Protein AF-A0A377LQJ1-F1 (afdb_monomer)

Structure (mmCIF, N/CA/C/O backbone):
data_AF-A0A377LQJ1-F1
#
_entry.id   AF-A0A377LQJ1-F1
#
loop_
_atom_site.group_PDB
_atom_site.id
_atom_site.type_symbol
_atom_site.label_atom_id
_atom_site.label_alt_id
_atom_site.label_comp_id
_atom_site.label_asym_id
_atom_site.label_entity_id
_atom_site.label_seq_id
_atom_site.pdbx_PDB_ins_code
_atom_site.Cartn_x
_atom_site.Cartn_y
_atom_site.Cartn_z
_atom_site.occupancy
_atom_site.B_iso_or_equiv
_atom_site.auth_seq_id
_atom_site.auth_comp_id
_atom_site.auth_asym_id
_atom_site.auth_atom_id
_atom_site.pdbx_PDB_model_num
ATOM 1 N N . MET A 1 1 ? 20.619 26.574 59.330 1.00 45.06 1 MET A N 1
ATOM 2 C CA . MET A 1 1 ? 19.524 25.663 59.730 1.00 45.06 1 MET A CA 1
ATOM 3 C C . MET A 1 1 ? 18.575 26.420 60.646 1.00 45.06 1 MET A C 1
ATOM 5 O O . MET A 1 1 ? 19.093 27.222 61.421 1.00 45.06 1 MET A O 1
ATOM 9 N N . PRO A 1 2 ? 17.250 26.153 60.600 1.00 50.59 2 PRO A N 1
ATOM 10 C CA . PRO A 1 2 ? 16.505 25.476 59.511 1.00 50.59 2 PRO A CA 1
ATOM 11 C C . PRO A 1 2 ? 16.494 26.409 58.266 1.00 50.59 2 PRO A C 1
ATOM 13 O O . PRO A 1 2 ? 17.478 27.136 58.116 1.00 50.59 2 PRO A O 1
ATOM 16 N N . ALA A 1 3 ? 15.559 26.467 57.310 1.00 36.66 3 ALA A N 1
ATOM 17 C CA . ALA A 1 3 ? 14.558 25.540 56.726 1.00 36.66 3 ALA A CA 1
ATOM 18 C C . ALA A 1 3 ? 14.720 25.677 55.170 1.00 36.66 3 ALA A C 1
ATOM 20 O O . ALA A 1 3 ? 15.564 26.473 54.757 1.00 36.66 3 ALA A O 1
ATOM 21 N N . LYS A 1 4 ? 14.108 24.995 54.188 1.00 45.97 4 LYS A N 1
ATOM 22 C CA . LYS A 1 4 ? 12.949 24.098 53.956 1.00 45.97 4 LYS A CA 1
ATOM 23 C C . LYS A 1 4 ? 11.522 24.643 54.149 1.00 45.97 4 LYS A C 1
ATOM 25 O O . LYS A 1 4 ? 11.087 24.800 55.276 1.00 45.97 4 LYS A O 1
ATOM 30 N N . ASP A 1 5 ? 10.790 24.795 53.040 1.00 37.09 5 ASP A N 1
ATOM 31 C CA . ASP A 1 5 ? 9.526 24.082 52.761 1.00 37.09 5 ASP A CA 1
ATOM 32 C C . ASP A 1 5 ? 9.181 24.153 51.253 1.00 37.09 5 ASP A C 1
ATOM 34 O O . ASP A 1 5 ? 9.982 24.664 50.469 1.00 37.09 5 ASP A O 1
ATOM 38 N N . ASP A 1 6 ? 8.093 23.500 50.833 1.00 37.59 6 ASP A N 1
ATOM 39 C CA . ASP A 1 6 ? 7.883 22.997 49.464 1.00 37.59 6 ASP A CA 1
ATOM 40 C C . ASP A 1 6 ? 7.407 24.032 48.427 1.00 37.59 6 ASP A C 1
ATOM 42 O O . ASP A 1 6 ? 6.673 24.965 48.745 1.00 37.59 6 ASP A O 1
ATOM 46 N N . CYS A 1 7 ? 7.690 23.754 47.147 1.00 33.31 7 CYS A N 1
ATOM 47 C CA . CYS A 1 7 ? 6.668 23.795 46.090 1.00 33.31 7 CYS A CA 1
ATOM 48 C C . CYS A 1 7 ? 7.077 22.957 44.869 1.00 33.31 7 CYS A C 1
ATOM 50 O O . CYS A 1 7 ? 8.254 22.878 44.515 1.00 33.31 7 CYS A O 1
ATOM 52 N N . CYS A 1 8 ? 6.095 22.328 44.223 1.00 37.28 8 CYS A N 1
ATOM 53 C CA . CYS A 1 8 ? 6.283 21.593 42.974 1.00 37.28 8 CYS A CA 1
ATOM 54 C C . CYS A 1 8 ? 6.329 22.550 41.773 1.00 37.28 8 CYS A C 1
ATOM 56 O O . CYS A 1 8 ? 5.734 23.623 41.801 1.00 37.28 8 CYS A O 1
ATOM 58 N N . CYS A 1 9 ? 6.987 22.139 40.687 1.00 39.84 9 CYS A N 1
ATOM 59 C CA . CYS A 1 9 ? 6.836 22.819 39.403 1.00 39.84 9 CYS A CA 1
ATOM 60 C C . CYS A 1 9 ? 5.532 22.367 38.734 1.00 39.84 9 CYS A C 1
ATOM 62 O O . CYS A 1 9 ? 5.429 21.203 38.342 1.00 39.84 9 CYS A O 1
ATOM 64 N N . ASP A 1 10 ? 4.584 23.288 38.542 1.00 42.34 10 ASP A N 1
ATOM 65 C CA . ASP A 1 10 ? 3.368 23.081 3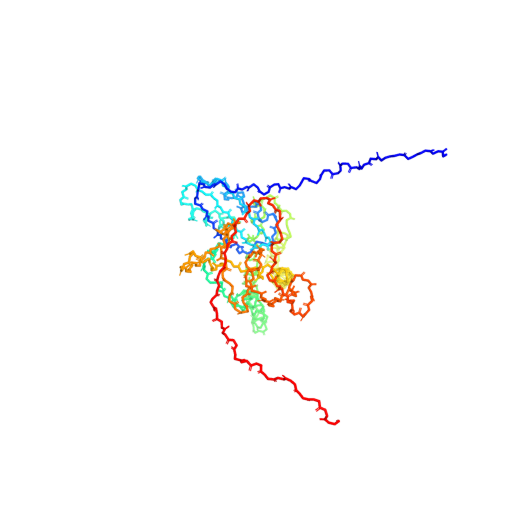7.742 1.00 42.34 10 ASP A CA 1
ATOM 66 C C . ASP A 1 10 ? 3.691 22.969 36.238 1.00 42.34 10 ASP A C 1
ATOM 68 O O . ASP A 1 10 ? 3.418 23.852 35.423 1.00 42.34 10 ASP A O 1
ATOM 72 N N . GLY A 1 11 ? 4.297 21.845 35.854 1.00 37.75 11 GLY A N 1
ATOM 73 C CA . GLY A 1 11 ? 4.425 21.413 34.465 1.00 37.75 11 GLY A CA 1
ATOM 74 C C . GLY A 1 11 ? 3.106 20.815 33.985 1.00 37.75 11 GLY A C 1
ATOM 75 O O . GLY A 1 11 ? 2.944 19.595 34.007 1.00 37.75 11 GLY A O 1
ATOM 76 N N . ALA A 1 12 ? 2.157 21.672 33.598 1.00 34.12 12 ALA A N 1
ATOM 77 C CA . ALA A 1 12 ? 0.801 21.272 33.232 1.00 34.12 12 ALA A CA 1
ATOM 78 C C . ALA A 1 12 ? 0.783 20.192 32.133 1.00 34.12 12 ALA A C 1
ATOM 80 O O . ALA A 1 12 ? 1.024 20.457 30.955 1.00 34.12 12 ALA A O 1
ATOM 81 N N . CYS A 1 13 ? 0.447 18.960 32.522 1.00 31.47 13 CYS A N 1
ATOM 82 C CA . CYS A 1 13 ? 0.126 17.899 31.579 1.00 31.47 13 CYS A CA 1
ATOM 83 C C . CYS A 1 13 ? -1.256 18.173 30.980 1.00 31.47 13 CYS A C 1
ATOM 85 O O . CYS A 1 13 ? -2.267 17.719 31.516 1.00 31.47 13 CYS A O 1
ATOM 87 N N . GLU A 1 14 ? -1.301 18.888 29.854 1.00 31.84 14 GLU A N 1
ATOM 88 C CA . GLU A 1 14 ? -2.485 18.939 28.993 1.00 31.84 14 GLU A CA 1
ATOM 89 C C . GLU A 1 14 ? -2.750 17.549 28.393 1.00 31.84 14 GLU A C 1
ATOM 91 O O . GLU A 1 14 ? -2.414 17.249 27.244 1.00 31.84 14 GLU A O 1
ATOM 96 N N . THR A 1 15 ? -3.374 16.670 29.179 1.00 31.94 15 THR A N 1
ATOM 97 C CA . THR A 1 15 ? -4.014 15.465 28.657 1.00 31.94 15 THR A CA 1
ATOM 98 C C . THR A 1 15 ? -5.093 15.908 27.683 1.00 31.94 15 THR A C 1
ATOM 100 O O . THR A 1 15 ? -6.151 16.383 28.101 1.00 31.94 15 THR A O 1
ATOM 103 N N . GLN A 1 16 ? -4.806 15.782 26.386 1.00 38.78 16 GLN A N 1
ATOM 104 C CA . GLN A 1 16 ? -5.732 16.126 25.313 1.00 38.78 16 GLN A CA 1
ATOM 105 C C . GLN A 1 16 ? -7.046 15.378 25.534 1.00 38.78 16 GLN A C 1
ATOM 107 O O . GLN A 1 16 ? -7.113 14.159 25.371 1.00 38.78 16 GLN A O 1
ATOM 112 N N . ASN A 1 17 ? -8.073 16.120 25.953 1.00 33.03 17 ASN A N 1
ATOM 113 C CA . ASN A 1 17 ? -9.373 15.557 26.279 1.00 33.03 17 ASN A CA 1
ATOM 114 C C . ASN A 1 17 ? -9.908 14.808 25.059 1.00 33.03 17 ASN A C 1
ATOM 116 O O . ASN A 1 17 ? -10.179 15.412 24.019 1.00 33.03 17 ASN A O 1
ATOM 120 N N . ALA A 1 18 ? -10.092 13.496 25.201 1.00 39.56 18 ALA A N 1
ATOM 121 C CA . ALA A 1 18 ? -10.844 12.703 24.245 1.00 39.56 18 ALA A CA 1
ATOM 122 C C . ALA A 1 18 ? -12.316 13.123 24.353 1.00 39.56 18 ALA A C 1
ATOM 124 O O . ALA A 1 18 ? -13.081 12.544 25.123 1.00 39.56 18 ALA A O 1
ATOM 125 N N . GLN A 1 19 ? -12.682 14.189 23.634 1.00 41.41 19 GLN A N 1
ATOM 126 C CA . GLN A 1 19 ? -14.047 14.702 23.608 1.00 41.41 19 GLN A CA 1
ATOM 127 C C . GLN A 1 19 ? -14.997 13.559 23.215 1.00 41.41 19 GLN A C 1
ATOM 129 O O . GLN A 1 19 ? -14.758 12.916 22.187 1.00 41.41 19 GLN A O 1
ATOM 134 N N . PRO A 1 20 ? -16.051 13.283 24.005 1.00 43.72 20 PRO A N 1
ATOM 135 C CA . PRO A 1 20 ? -17.072 12.325 23.610 1.00 43.72 20 PRO A CA 1
ATOM 136 C C . PRO A 1 20 ? -17.660 12.712 22.253 1.00 43.72 20 PRO A C 1
ATOM 138 O O . PRO A 1 20 ? -17.936 13.887 22.001 1.00 43.72 20 PRO A O 1
ATOM 141 N N . LEU A 1 21 ? -17.850 11.722 21.380 1.00 48.47 21 LEU A N 1
ATOM 142 C CA . LEU A 1 21 ? -18.572 11.926 20.127 1.00 48.47 21 LEU A CA 1
ATOM 143 C C . LEU A 1 21 ? -20.017 12.353 20.458 1.00 48.47 21 LEU A C 1
ATOM 145 O O . LEU A 1 21 ? -20.617 11.754 21.353 1.00 48.47 21 LEU A O 1
ATOM 149 N N . PRO A 1 22 ? -20.586 13.366 19.780 1.00 45.12 22 PRO A N 1
ATOM 150 C CA . PRO A 1 22 ? -21.968 13.772 20.020 1.00 45.12 22 PRO A CA 1
ATOM 151 C C . PRO A 1 22 ? -22.928 12.641 19.619 1.00 45.12 22 PRO A C 1
ATOM 153 O O . PRO A 1 22 ? -22.835 12.126 18.508 1.00 45.12 22 PRO A O 1
ATOM 156 N N . GLU A 1 23 ? -23.864 12.276 20.505 1.00 48.41 23 GLU A N 1
ATOM 157 C CA . GLU A 1 23 ? -24.754 11.098 20.380 1.00 48.41 23 GLU A CA 1
ATOM 158 C C . GLU A 1 23 ? -25.838 11.204 19.273 1.00 48.41 23 GLU A C 1
ATOM 160 O O . GLU A 1 23 ? -26.847 10.501 19.312 1.00 48.41 23 GLU A O 1
ATOM 165 N N . SER A 1 24 ? -25.667 12.081 18.279 1.00 49.38 24 SER A N 1
ATOM 166 C CA . SER A 1 24 ? -26.638 12.322 17.205 1.00 49.38 24 SER A CA 1
ATOM 167 C C . SER A 1 24 ? -25.951 12.495 15.845 1.00 49.38 24 SER A C 1
ATOM 169 O O . SER A 1 24 ? -25.693 13.611 15.394 1.00 49.38 24 SER A O 1
ATOM 171 N N . GLY A 1 25 ? -25.662 11.373 15.187 1.00 58.75 25 GLY A N 1
ATOM 172 C CA . GLY A 1 25 ? -25.140 11.310 13.823 1.00 58.75 25 GLY A CA 1
ATOM 173 C C . GLY A 1 25 ? -24.836 9.868 13.417 1.00 58.75 25 GLY A C 1
ATOM 174 O O . GLY A 1 25 ? -24.688 8.993 14.271 1.00 58.75 25 GLY A O 1
ATOM 175 N N . ASN A 1 26 ? -24.718 9.611 12.117 1.00 75.50 26 ASN A N 1
ATOM 176 C CA . ASN A 1 26 ? -24.215 8.331 11.632 1.00 75.50 26 ASN A CA 1
ATOM 177 C C . ASN A 1 26 ? -22.690 8.302 11.811 1.00 75.50 26 ASN A C 1
ATOM 179 O O . ASN A 1 26 ? -21.972 9.156 11.280 1.00 75.50 26 ASN A O 1
ATOM 183 N N . HIS A 1 27 ? -22.196 7.312 12.554 1.00 81.94 27 HIS A N 1
ATOM 184 C CA . HIS A 1 27 ? -20.766 7.052 12.700 1.00 81.94 27 HIS A CA 1
ATOM 185 C C . HIS A 1 27 ? -20.320 5.996 11.685 1.00 81.94 27 HIS A C 1
ATOM 187 O O . HIS A 1 27 ? -20.848 4.884 11.662 1.00 81.94 27 HIS A O 1
ATOM 193 N N . TYR A 1 28 ? -19.315 6.335 10.883 1.00 84.19 28 TYR A N 1
ATOM 194 C CA . TYR A 1 28 ? -18.712 5.460 9.886 1.00 84.19 28 TYR A CA 1
ATOM 195 C C . TYR A 1 28 ? -17.249 5.179 10.241 1.00 84.19 28 TYR A C 1
ATOM 197 O O . TYR A 1 28 ? -16.528 6.052 10.736 1.00 84.19 28 TYR A O 1
ATOM 205 N N . SER A 1 29 ? -16.815 3.948 9.977 1.00 83.75 29 SER A N 1
ATOM 206 C CA . SER A 1 29 ? -15.484 3.440 10.308 1.00 83.75 29 SER A CA 1
ATOM 207 C C . SER A 1 29 ? -14.909 2.679 9.116 1.00 83.75 29 SER A C 1
ATOM 209 O O . SER A 1 29 ? -15.535 1.756 8.584 1.00 83.75 29 SER A O 1
ATOM 211 N N . TRP A 1 30 ? -13.714 3.081 8.686 1.00 88.00 30 TRP A N 1
ATOM 212 C CA . TRP A 1 30 ? -12.990 2.474 7.571 1.00 88.00 30 TRP A CA 1
ATOM 213 C C . TRP A 1 30 ? -11.526 2.232 7.935 1.00 88.00 30 TRP A C 1
ATOM 215 O O . TRP A 1 30 ? -10.922 3.005 8.677 1.00 88.00 30 TRP A O 1
ATOM 225 N N . VAL A 1 31 ? -10.929 1.198 7.349 1.00 84.62 31 VAL A N 1
ATOM 226 C CA . VAL A 1 31 ? -9.473 1.007 7.320 1.00 84.62 31 VAL A CA 1
ATOM 227 C C . VAL A 1 31 ? -8.913 1.726 6.090 1.00 84.62 31 VAL A C 1
ATOM 229 O O . VAL A 1 31 ? -9.491 1.615 5.007 1.00 84.62 31 VAL A O 1
ATOM 232 N N . VAL A 1 32 ? -7.815 2.466 6.250 1.00 85.19 32 VAL A N 1
ATOM 233 C CA . VAL A 1 32 ? -7.148 3.241 5.192 1.00 85.19 32 VAL A CA 1
ATOM 234 C C . VAL A 1 32 ? -5.827 2.577 4.813 1.00 85.19 32 VAL A C 1
ATOM 236 O O . VAL A 1 32 ? -4.854 2.641 5.564 1.00 85.19 32 VAL A O 1
ATOM 239 N N . ASP A 1 33 ? -5.771 1.959 3.637 1.00 78.06 33 ASP A N 1
ATOM 240 C CA . ASP A 1 33 ? -4.568 1.244 3.205 1.00 78.06 33 ASP A CA 1
ATOM 241 C C . ASP A 1 33 ? -3.443 2.216 2.809 1.00 78.06 33 ASP A C 1
ATOM 243 O O . ASP A 1 33 ? -3.681 3.250 2.178 1.00 78.06 33 ASP A O 1
ATOM 247 N N . GLY A 1 34 ? -2.196 1.866 3.145 1.00 71.25 34 GLY A N 1
ATOM 248 C CA . GLY A 1 34 ? -1.008 2.658 2.792 1.00 71.25 34 GLY A CA 1
ATOM 249 C C . GLY A 1 34 ? -0.812 3.931 3.627 1.00 71.25 34 GLY A C 1
ATOM 250 O O . GLY A 1 34 ? -0.133 4.863 3.193 1.00 71.25 34 GLY A O 1
ATOM 251 N N . MET A 1 35 ? -1.418 4.019 4.816 1.00 74.81 35 MET A N 1
ATOM 252 C CA . MET A 1 35 ? -1.259 5.173 5.706 1.00 74.81 35 MET A CA 1
ATOM 253 C C . MET A 1 35 ? 0.009 5.077 6.568 1.00 74.81 35 MET A C 1
ATOM 255 O O . MET A 1 35 ? -0.036 4.889 7.781 1.00 74.81 35 MET A O 1
ATOM 259 N N . ASP A 1 36 ? 1.168 5.261 5.943 1.00 67.12 36 ASP A N 1
ATOM 260 C CA . ASP A 1 36 ? 2.457 5.033 6.606 1.00 67.12 36 ASP A CA 1
ATOM 261 C C . ASP A 1 36 ? 2.958 6.187 7.502 1.00 67.12 36 ASP A C 1
ATOM 263 O O . ASP A 1 36 ? 3.963 6.022 8.194 1.00 67.12 36 ASP A O 1
ATOM 267 N N . CYS A 1 37 ? 2.300 7.359 7.515 1.00 72.81 37 CYS A N 1
ATOM 268 C CA . CYS A 1 37 ? 2.845 8.556 8.172 1.00 72.81 37 CYS A CA 1
ATOM 269 C C . CYS A 1 37 ? 1.816 9.512 8.817 1.00 72.81 37 CYS A C 1
ATOM 271 O O . CYS A 1 37 ? 0.682 9.658 8.363 1.00 72.81 37 CYS A O 1
ATOM 273 N N . ALA A 1 38 ? 2.224 10.264 9.848 1.00 68.38 38 ALA A N 1
ATOM 274 C CA . ALA A 1 38 ? 1.347 11.233 10.526 1.00 68.38 38 ALA A CA 1
ATOM 275 C C . ALA A 1 38 ? 0.930 12.424 9.630 1.00 68.38 38 ALA A C 1
ATOM 277 O O . ALA A 1 38 ? -0.166 12.968 9.776 1.00 68.38 38 ALA A O 1
ATOM 278 N N . ALA A 1 39 ? 1.764 12.811 8.657 1.00 71.56 39 ALA A N 1
ATOM 279 C CA . ALA A 1 39 ? 1.389 13.791 7.632 1.00 71.56 39 ALA A CA 1
ATOM 280 C C . ALA A 1 39 ? 0.353 13.223 6.637 1.00 71.56 39 ALA A C 1
ATOM 282 O O . ALA A 1 39 ? -0.536 13.945 6.189 1.00 71.56 39 ALA A O 1
ATOM 283 N N . CYS A 1 40 ? 0.424 11.918 6.357 1.00 78.12 40 CYS A N 1
ATOM 284 C CA . CYS A 1 40 ? -0.504 11.164 5.520 1.00 78.12 40 CYS A CA 1
ATOM 285 C C . CYS A 1 40 ? -1.898 11.164 6.168 1.00 78.12 40 CYS A C 1
ATOM 287 O O . CYS A 1 40 ? -2.886 11.518 5.526 1.00 78.12 40 CYS A O 1
ATOM 289 N N . ALA A 1 41 ? -1.953 10.889 7.477 1.00 81.12 41 ALA A N 1
ATOM 290 C CA . ALA A 1 41 ? -3.168 10.992 8.280 1.00 81.12 41 ALA A CA 1
ATOM 291 C C . ALA A 1 41 ? -3.789 12.398 8.232 1.00 81.12 41 ALA A C 1
ATOM 293 O O . ALA A 1 41 ? -4.960 12.533 7.886 1.00 81.12 41 ALA A O 1
ATOM 294 N N . ARG A 1 42 ? -3.000 13.459 8.472 1.00 83.75 42 ARG A N 1
ATOM 295 C CA . ARG A 1 42 ? -3.477 14.855 8.369 1.00 83.75 42 ARG A CA 1
ATOM 296 C C . ARG A 1 42 ? -3.998 15.212 6.973 1.00 83.75 42 ARG A C 1
ATOM 298 O O . ARG A 1 42 ? -4.976 15.945 6.864 1.00 83.75 42 ARG A O 1
ATOM 305 N N . LYS A 1 43 ? -3.383 14.689 5.905 1.00 84.50 43 LYS A N 1
ATOM 306 C CA . LYS A 1 43 ? -3.859 14.880 4.525 1.00 84.50 43 LYS A CA 1
ATOM 307 C C . LYS A 1 43 ? -5.235 14.238 4.308 1.00 84.50 43 LYS A C 1
ATOM 309 O O . LYS A 1 43 ? -6.099 14.866 3.702 1.00 84.50 43 LYS A O 1
ATOM 314 N N . VAL A 1 44 ? -5.443 13.025 4.828 1.00 87.56 44 VAL A N 1
ATOM 315 C CA . VAL A 1 44 ? -6.736 12.320 4.780 1.00 87.56 44 VAL A CA 1
ATOM 316 C C . VAL A 1 44 ? -7.789 13.036 5.628 1.00 87.56 44 VAL A C 1
ATOM 318 O O . VAL A 1 44 ? -8.873 13.311 5.120 1.00 87.56 44 VAL A O 1
ATOM 321 N N . GLU A 1 45 ? -7.467 13.432 6.864 1.00 88.62 45 GLU A N 1
ATOM 322 C CA . GLU A 1 45 ? -8.381 14.226 7.698 1.00 88.62 45 GLU A CA 1
ATOM 323 C C . GLU A 1 45 ? -8.821 15.512 7.002 1.00 88.62 45 GLU A C 1
ATOM 325 O O . GLU A 1 45 ? -10.010 15.814 6.967 1.00 88.62 45 GLU A O 1
ATOM 330 N N . ASN A 1 46 ? -7.876 16.266 6.436 1.00 87.38 46 ASN A N 1
ATOM 331 C CA . ASN A 1 46 ? -8.180 17.530 5.778 1.00 87.38 46 ASN A CA 1
ATOM 332 C C . ASN A 1 46 ? -9.030 17.334 4.518 1.00 87.38 46 ASN A C 1
ATOM 334 O O . ASN A 1 46 ? -9.896 18.163 4.270 1.00 87.38 46 ASN A O 1
ATOM 338 N N . ALA A 1 47 ? -8.836 16.250 3.756 1.00 87.31 47 ALA A N 1
ATOM 339 C CA . ALA A 1 47 ? -9.680 15.934 2.602 1.00 87.31 47 ALA A CA 1
ATOM 340 C C . ALA A 1 47 ? -11.125 15.602 3.020 1.00 87.31 47 ALA A C 1
ATOM 342 O O . ALA A 1 47 ? -12.071 16.123 2.435 1.00 87.31 47 ALA A O 1
ATOM 343 N N . VAL A 1 48 ? -11.302 14.785 4.064 1.00 89.25 48 VAL A N 1
ATOM 344 C CA . VAL A 1 48 ? -12.631 14.370 4.548 1.00 89.25 48 VAL A CA 1
ATOM 345 C C . VAL A 1 48 ? -13.364 15.514 5.269 1.00 89.25 48 VAL A C 1
ATOM 347 O O . VAL A 1 48 ? -14.576 15.645 5.124 1.00 89.25 48 VAL A O 1
ATOM 350 N N . LYS A 1 49 ? -12.648 16.411 5.964 1.00 90.00 49 LYS A N 1
ATOM 351 C CA . LYS A 1 49 ? -13.216 17.614 6.614 1.00 90.00 49 LYS A CA 1
ATOM 352 C C . LYS A 1 49 ? -13.783 18.661 5.635 1.00 90.00 49 LYS A C 1
ATOM 354 O O . LYS A 1 49 ? -14.422 19.599 6.093 1.00 90.00 49 LYS A O 1
ATOM 359 N N . GLN A 1 50 ? -13.553 18.540 4.322 1.00 86.62 50 GLN A N 1
ATOM 360 C CA . GLN A 1 50 ? -14.167 19.418 3.307 1.00 86.62 50 GLN A CA 1
ATOM 361 C C . GLN A 1 50 ? -15.516 18.892 2.775 1.00 86.62 50 GLN A C 1
ATOM 363 O O . GLN A 1 50 ? -16.139 19.551 1.945 1.00 86.62 50 GLN A O 1
ATOM 368 N N . ILE A 1 51 ? -15.967 17.711 3.209 1.00 88.81 51 ILE A N 1
ATOM 369 C CA . ILE A 1 51 ? -17.207 17.091 2.723 1.00 88.81 51 ILE A CA 1
ATOM 370 C C . ILE A 1 51 ? -18.417 17.691 3.466 1.00 88.81 51 ILE A C 1
ATOM 372 O O . ILE A 1 51 ? -18.450 17.643 4.699 1.00 88.81 51 ILE A O 1
ATOM 376 N N . PRO A 1 52 ? -19.435 18.229 2.763 1.00 84.62 52 PRO A N 1
ATOM 377 C CA . PRO A 1 52 ? -20.652 18.730 3.399 1.00 84.62 52 PRO A CA 1
ATOM 378 C C . PRO A 1 52 ? -21.371 17.648 4.221 1.00 84.62 52 PRO A C 1
ATOM 380 O O . PRO A 1 52 ? -21.527 16.517 3.770 1.00 84.62 52 PRO A O 1
ATOM 383 N N . GLY A 1 53 ? -21.837 18.003 5.421 1.00 83.00 53 GLY A N 1
ATOM 384 C CA . GLY A 1 53 ? -22.545 17.088 6.329 1.00 83.00 53 GLY A CA 1
ATOM 385 C C . GLY A 1 53 ? -21.648 16.255 7.255 1.00 83.00 53 GLY A C 1
ATOM 386 O O . GLY A 1 53 ? -22.171 15.573 8.136 1.00 83.00 53 GLY A O 1
ATOM 387 N N . VAL A 1 54 ? -20.319 16.327 7.115 1.00 87.44 54 VAL A N 1
ATOM 388 C CA . VAL A 1 54 ? -19.363 15.737 8.067 1.00 87.44 54 VAL A CA 1
ATOM 389 C C . VAL A 1 54 ? -19.186 16.656 9.281 1.00 87.44 54 VAL A C 1
ATOM 391 O O . VAL A 1 54 ? -18.747 17.796 9.143 1.00 87.44 54 VAL A O 1
ATOM 394 N N . SER A 1 55 ? -19.486 16.147 10.479 1.00 84.88 55 SER A N 1
ATOM 395 C CA . SER A 1 55 ? -19.394 16.887 11.747 1.00 84.88 55 SER A CA 1
ATOM 396 C C . SER A 1 55 ? -18.110 16.596 12.534 1.00 84.88 55 SER A C 1
ATOM 398 O O . SER A 1 55 ? -17.600 17.473 13.231 1.00 84.88 55 SER A O 1
ATOM 400 N N . HIS A 1 56 ? -17.543 15.390 12.409 1.00 84.06 56 HIS A N 1
ATOM 401 C CA . HIS A 1 56 ? -16.273 15.032 13.049 1.00 84.06 56 HIS A CA 1
ATOM 402 C C . HIS A 1 56 ? -15.450 14.061 12.196 1.00 84.06 56 HIS A C 1
ATOM 404 O O . HIS A 1 56 ? -15.997 13.145 11.583 1.00 84.06 56 HIS A O 1
ATOM 410 N N . VAL A 1 57 ? -14.124 14.228 12.203 1.00 89.06 57 VAL A N 1
ATOM 411 C CA . VAL A 1 57 ? -13.163 13.333 11.537 1.00 89.06 57 VAL A CA 1
ATOM 412 C C . VAL A 1 57 ? -11.950 13.135 12.436 1.00 89.06 57 VAL A C 1
ATOM 414 O O . VAL A 1 57 ? -11.307 14.116 12.816 1.00 89.06 57 VAL A O 1
ATOM 417 N N . GLN A 1 58 ? -11.603 11.877 12.699 1.00 86.56 58 GLN A N 1
ATOM 418 C CA . GLN A 1 58 ? -10.381 11.482 13.398 1.00 86.56 58 GLN A CA 1
ATOM 419 C C . GLN A 1 58 ? -9.701 10.334 12.646 1.00 86.56 58 GLN A C 1
ATOM 421 O O . GLN A 1 58 ? -10.322 9.302 12.384 1.00 86.56 58 GLN A O 1
ATOM 426 N N . VAL A 1 59 ? -8.409 10.477 12.350 1.00 84.88 59 VAL A N 1
ATOM 427 C CA . VAL A 1 59 ? -7.604 9.416 11.732 1.00 84.88 59 VAL A CA 1
ATOM 428 C C . VAL A 1 59 ? -6.589 8.857 12.725 1.00 84.88 59 VAL A C 1
ATOM 430 O O . VAL A 1 59 ? -5.641 9.522 13.146 1.00 84.88 59 VAL A O 1
ATOM 433 N N . ARG A 1 60 ? -6.753 7.580 13.069 1.00 81.69 60 ARG A N 1
ATOM 434 C CA . ARG A 1 60 ? -5.860 6.839 13.963 1.00 81.69 60 ARG A CA 1
ATOM 435 C C . ARG A 1 60 ? -4.786 6.129 13.148 1.00 81.69 60 ARG A C 1
ATOM 437 O O . ARG A 1 60 ? -4.886 4.933 12.892 1.00 81.69 60 ARG A O 1
ATOM 444 N N . PHE A 1 61 ? -3.741 6.870 12.773 1.00 73.69 61 PHE A N 1
ATOM 445 C CA . PHE A 1 61 ? -2.615 6.359 11.973 1.00 73.69 61 PHE A CA 1
ATOM 446 C C . PHE A 1 61 ? -2.007 5.060 12.540 1.00 73.69 61 PHE A C 1
ATOM 448 O O . PHE A 1 61 ? -1.663 4.161 11.786 1.00 73.69 61 PHE A O 1
ATOM 455 N N . ALA A 1 62 ? -1.933 4.924 13.870 1.00 70.56 62 ALA A N 1
ATOM 456 C CA . ALA A 1 62 ? -1.368 3.751 14.542 1.00 70.56 62 ALA A CA 1
ATOM 457 C C . ALA A 1 62 ? -2.200 2.460 14.387 1.00 70.56 62 ALA A C 1
ATOM 459 O O . ALA A 1 62 ? -1.682 1.372 14.630 1.00 70.56 62 ALA A O 1
ATOM 460 N N . THR A 1 63 ? -3.473 2.569 13.996 1.00 71.81 63 THR A N 1
ATOM 461 C CA . THR A 1 63 ? -4.368 1.430 13.722 1.00 71.81 63 THR A CA 1
ATOM 462 C C . THR A 1 63 ? -4.924 1.456 12.298 1.00 71.81 63 THR A C 1
ATOM 464 O O . THR A 1 63 ? -5.838 0.696 12.004 1.00 71.81 63 THR A O 1
ATOM 467 N N . GLU A 1 64 ? -4.437 2.368 11.448 1.00 80.44 64 GLU A N 1
ATOM 468 C CA . GLU A 1 64 ? -4.908 2.597 10.074 1.00 80.44 64 GLU A CA 1
ATOM 469 C C . GLU A 1 64 ? -6.441 2.837 9.975 1.00 80.44 64 GLU A C 1
ATOM 471 O O . GLU A 1 64 ? -7.025 2.657 8.913 1.00 80.44 64 GLU A O 1
ATOM 476 N N . LYS A 1 65 ? -7.115 3.281 11.058 1.00 82.94 65 LYS A N 1
ATOM 477 C CA . LYS A 1 65 ? -8.583 3.505 11.096 1.00 82.94 65 LYS A CA 1
ATOM 478 C C . LYS A 1 65 ? -8.951 4.986 10.897 1.00 82.94 65 LYS A C 1
ATOM 480 O O . LYS A 1 65 ? -8.453 5.857 11.614 1.00 82.94 65 LYS A O 1
ATOM 485 N N . LEU A 1 66 ? -9.864 5.257 9.966 1.00 87.44 66 LEU A N 1
ATOM 486 C CA . LEU A 1 66 ? -10.556 6.531 9.746 1.00 87.44 66 LEU A CA 1
ATOM 487 C C . LEU A 1 66 ? -11.944 6.460 10.395 1.00 87.44 66 LEU A C 1
ATOM 489 O O . LEU A 1 66 ? -12.758 5.617 10.024 1.00 87.44 66 LEU A O 1
ATOM 493 N N . LEU A 1 67 ? -12.209 7.371 11.331 1.00 86.44 67 LEU A N 1
ATOM 494 C CA . LEU A 1 67 ? -13.502 7.548 11.988 1.00 86.44 67 LEU A CA 1
ATOM 495 C C . LEU A 1 67 ? -14.141 8.848 11.493 1.00 86.44 67 LEU A C 1
ATOM 497 O O . LEU A 1 67 ? -13.527 9.916 11.584 1.00 86.44 67 LEU A O 1
ATOM 501 N N . VAL A 1 68 ? -15.375 8.762 10.996 1.00 88.25 68 VAL A N 1
ATOM 502 C CA . VAL A 1 68 ? -16.161 9.906 10.510 1.00 88.25 68 VAL A CA 1
ATOM 503 C C . VAL A 1 68 ? -17.518 9.912 11.200 1.00 88.25 68 VAL A C 1
ATOM 505 O O . VAL A 1 68 ? -18.152 8.872 11.339 1.00 88.25 68 VAL A O 1
ATOM 508 N N . SER A 1 69 ? -17.973 11.084 11.626 1.00 84.94 69 SER A N 1
ATOM 509 C CA . SER A 1 69 ? -19.354 11.311 12.066 1.00 84.94 69 SER A CA 1
ATOM 510 C C . SER A 1 69 ? -20.008 12.299 11.111 1.00 84.94 69 SER A C 1
ATOM 512 O O . SER A 1 69 ? -19.394 13.315 10.776 1.00 84.94 69 SER A O 1
ATOM 514 N N . ALA A 1 70 ? -21.219 11.991 10.653 1.00 86.44 70 ALA A N 1
ATOM 515 C CA . ALA A 1 70 ? -21.959 12.810 9.700 1.00 86.44 70 ALA A CA 1
ATOM 516 C C . ALA A 1 70 ? -23.467 12.783 9.983 1.00 86.44 70 ALA A C 1
ATOM 518 O O . ALA A 1 70 ? -23.989 11.822 10.545 1.00 86.44 70 ALA A O 1
ATOM 519 N N . GLU A 1 71 ? -24.175 13.833 9.577 1.00 79.88 71 GLU A N 1
ATOM 520 C CA . GLU A 1 71 ? -25.635 13.945 9.749 1.00 79.88 71 GLU A CA 1
ATOM 521 C C . GLU A 1 71 ? -26.425 13.150 8.690 1.00 79.88 71 GLU A C 1
ATOM 523 O O . GLU A 1 71 ? -27.623 12.917 8.838 1.00 79.88 71 GLU A O 1
ATOM 528 N N . SER A 1 72 ? -25.754 12.714 7.621 1.00 81.62 72 SER A N 1
ATOM 529 C CA . SER A 1 72 ? -26.329 12.007 6.473 1.00 81.62 72 SER A CA 1
ATOM 530 C C . SER A 1 72 ? -25.376 10.921 5.947 1.00 81.62 72 SER A C 1
ATOM 532 O O . SER A 1 72 ? -24.290 10.703 6.495 1.00 81.62 72 SER A O 1
ATOM 534 N N . ASP A 1 73 ? -25.779 10.188 4.902 1.00 82.94 73 ASP A N 1
ATOM 535 C CA . ASP A 1 73 ? -24.879 9.236 4.244 1.00 82.94 73 ASP A CA 1
ATOM 536 C C . ASP A 1 73 ? -23.906 9.941 3.293 1.00 82.94 73 ASP A C 1
ATOM 538 O O . ASP A 1 73 ? -24.257 10.406 2.208 1.00 82.94 73 ASP A O 1
ATOM 542 N N . VAL A 1 74 ? -22.656 10.011 3.745 1.00 85.75 74 VAL A N 1
ATOM 543 C CA . VAL A 1 74 ? -21.513 10.584 3.030 1.00 85.75 74 VAL A CA 1
ATOM 544 C C . VAL A 1 74 ? -20.568 9.504 2.491 1.00 85.75 74 VAL A C 1
ATOM 546 O O . VAL A 1 74 ? -19.509 9.842 1.966 1.00 85.75 74 VAL A O 1
ATOM 549 N N . SER A 1 75 ? -20.907 8.213 2.605 1.00 84.06 75 SER A N 1
ATOM 550 C CA . SER A 1 75 ? -19.973 7.089 2.400 1.00 84.06 75 SER A CA 1
ATOM 551 C C . SER A 1 75 ? -19.227 7.140 1.062 1.00 84.06 75 SER A C 1
ATOM 553 O O . SER A 1 75 ? -17.996 7.082 1.036 1.00 84.06 75 SER A O 1
ATOM 555 N N . GLU A 1 76 ? -19.940 7.326 -0.053 1.00 85.75 76 GLU A N 1
ATOM 556 C CA . GLU A 1 76 ? -19.324 7.444 -1.386 1.00 85.75 76 GLU A CA 1
ATOM 557 C C . GLU A 1 76 ? -18.442 8.695 -1.523 1.00 85.75 76 GLU A C 1
ATOM 559 O O . GLU A 1 76 ? -17.396 8.666 -2.175 1.00 85.75 76 GLU A O 1
ATOM 564 N N . GLN A 1 77 ? -18.835 9.794 -0.875 1.00 87.31 77 GLN A N 1
ATOM 565 C CA . GLN A 1 77 ? -18.117 11.069 -0.909 1.00 87.31 77 GLN A CA 1
ATOM 566 C C . GLN A 1 77 ? -16.791 10.959 -0.143 1.00 87.31 77 GLN A C 1
ATOM 568 O O . GLN A 1 77 ? -15.760 11.434 -0.624 1.00 87.31 77 GLN A O 1
ATOM 573 N N . VAL A 1 78 ? -16.795 10.261 0.999 1.00 88.06 78 VAL A N 1
ATOM 574 C CA 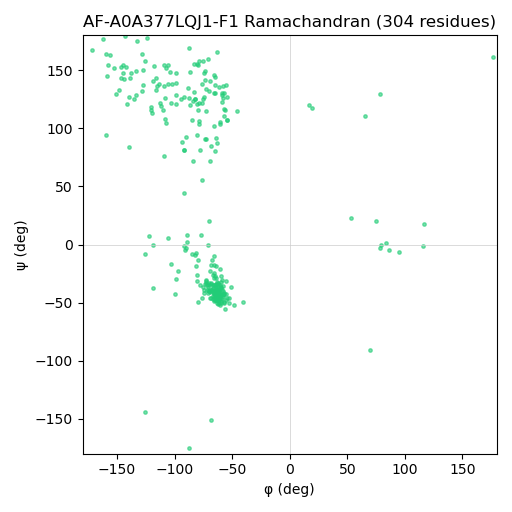. VAL A 1 78 ? -15.593 9.955 1.790 1.00 88.06 78 VAL A CA 1
ATOM 575 C C . VAL A 1 78 ? -14.649 9.042 1.002 1.00 88.06 78 VAL A C 1
ATOM 577 O O . VAL A 1 78 ? -13.468 9.368 0.868 1.00 88.06 78 VAL A O 1
ATOM 580 N N . VAL A 1 79 ? -15.153 7.956 0.403 1.00 87.50 79 VAL A N 1
ATOM 581 C CA . 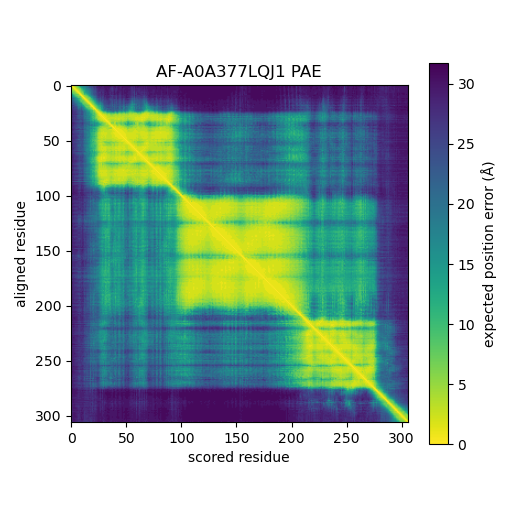VAL A 1 79 ? -14.350 7.069 -0.467 1.00 87.50 79 VAL A CA 1
ATOM 582 C C . VAL A 1 79 ? -13.738 7.847 -1.638 1.00 87.50 79 VAL A C 1
ATOM 584 O O . VAL A 1 79 ? -12.538 7.724 -1.900 1.00 87.50 79 VAL A O 1
ATOM 587 N N . SER A 1 80 ? -14.519 8.707 -2.299 1.00 85.75 80 SER A N 1
ATOM 588 C CA . SER A 1 80 ? -14.038 9.556 -3.393 1.00 85.75 80 SER A CA 1
ATOM 589 C C . SER A 1 80 ? -12.926 10.507 -2.932 1.00 85.75 80 SER A C 1
ATOM 591 O O . SER A 1 80 ? -11.836 10.490 -3.509 1.00 85.75 80 SER A O 1
ATOM 593 N N . ALA A 1 81 ? -13.136 11.270 -1.855 1.00 87.06 81 ALA A N 1
ATOM 594 C CA . ALA A 1 81 ? -12.152 12.222 -1.336 1.00 87.06 81 ALA A CA 1
ATOM 595 C C . ALA A 1 81 ? -10.838 11.547 -0.899 1.00 87.06 81 ALA A C 1
ATOM 597 O O . ALA A 1 81 ? -9.751 12.058 -1.186 1.00 87.06 81 ALA A O 1
ATOM 598 N N . VAL A 1 82 ? -10.909 10.375 -0.259 1.00 87.38 82 VAL A N 1
ATOM 599 C CA . VAL A 1 82 ? -9.714 9.627 0.163 1.00 87.38 82 VAL A CA 1
ATOM 600 C C . VAL A 1 82 ? -8.970 9.022 -1.037 1.00 87.38 82 VAL A C 1
ATOM 602 O O . VAL A 1 82 ? -7.737 9.095 -1.084 1.00 87.38 82 VAL A O 1
ATOM 605 N N . SER A 1 83 ? -9.688 8.557 -2.067 1.00 84.81 83 SER A N 1
ATOM 606 C CA . SER A 1 83 ? -9.070 8.109 -3.327 1.00 84.81 83 SER A CA 1
ATOM 607 C C . SER A 1 83 ? -8.333 9.243 -4.056 1.00 84.81 83 SER A C 1
ATOM 609 O O . SER A 1 83 ? -7.223 9.043 -4.552 1.00 84.81 83 SER A O 1
ATOM 611 N N . GLN A 1 84 ? -8.884 10.464 -4.034 1.00 82.44 84 GLN A N 1
ATOM 612 C CA . GLN A 1 84 ? -8.244 11.666 -4.581 1.00 82.44 84 GLN A CA 1
ATOM 613 C C . GLN A 1 84 ? -7.033 12.111 -3.742 1.00 82.44 84 GLN A C 1
ATOM 615 O O . GLN A 1 84 ? -6.023 12.555 -4.296 1.00 82.44 84 GLN A O 1
ATOM 620 N N . ALA A 1 85 ? -7.080 11.937 -2.415 1.00 82.31 85 ALA A N 1
ATOM 621 C CA . ALA A 1 85 ? -5.919 12.124 -1.544 1.00 82.31 85 ALA A CA 1
ATOM 622 C C . ALA A 1 85 ? -4.808 11.083 -1.804 1.00 82.31 85 ALA A C 1
ATOM 624 O O . ALA A 1 85 ? -3.631 11.391 -1.576 1.00 82.31 85 ALA A O 1
ATOM 625 N N . GLY A 1 86 ? -5.161 9.908 -2.338 1.00 79.00 86 GLY A N 1
ATOM 626 C CA . GLY A 1 86 ? -4.240 8.888 -2.847 1.00 79.00 86 GLY A CA 1
ATOM 627 C C . GLY A 1 86 ? -4.254 7.548 -2.106 1.00 79.00 86 GLY A C 1
ATOM 628 O O . GLY A 1 86 ? -3.291 6.802 -2.261 1.00 79.00 86 GLY A O 1
ATOM 629 N N . TYR A 1 87 ? -5.295 7.252 -1.320 1.00 83.56 87 TYR A N 1
ATOM 630 C CA . TYR A 1 87 ? -5.402 6.048 -0.481 1.00 83.56 87 TYR A CA 1
ATOM 631 C C . TYR A 1 87 ? -6.701 5.277 -0.778 1.00 83.56 87 TYR A C 1
ATOM 633 O O . TYR A 1 87 ? -7.666 5.864 -1.268 1.00 83.56 87 TYR A O 1
ATOM 641 N N . SER A 1 88 ? -6.756 3.978 -0.467 1.00 82.50 88 SER A N 1
ATOM 642 C CA . SER A 1 88 ? -7.995 3.183 -0.532 1.00 82.50 88 SER A CA 1
ATOM 643 C C . SER A 1 88 ? -8.639 3.024 0.844 1.00 82.50 88 SER A C 1
ATOM 645 O O . SER A 1 88 ? -7.947 2.955 1.858 1.00 82.50 88 SER A O 1
ATOM 647 N N . LEU A 1 89 ? -9.973 2.955 0.865 1.00 84.69 89 LEU A N 1
ATOM 648 C CA . LEU A 1 89 ? -10.755 2.612 2.051 1.00 84.69 89 LEU A CA 1
ATOM 649 C C . LEU A 1 89 ? -11.301 1.189 1.937 1.00 84.69 89 LEU A C 1
ATOM 651 O O . LEU A 1 89 ? -11.829 0.806 0.891 1.00 84.69 89 LEU A O 1
ATOM 655 N N . ARG A 1 90 ? -11.252 0.446 3.042 1.00 79.12 90 ARG A N 1
ATOM 656 C CA . ARG A 1 90 ? -11.968 -0.822 3.234 1.00 79.12 90 ARG A CA 1
ATOM 657 C C . ARG A 1 90 ? -12.934 -0.686 4.407 1.00 79.12 90 ARG A C 1
ATOM 659 O O . ARG A 1 90 ? -12.613 -0.041 5.403 1.00 79.12 90 ARG A O 1
ATOM 666 N N . SER A 1 91 ? -14.128 -1.262 4.292 1.00 71.12 91 SER A N 1
ATOM 667 C CA . SER A 1 91 ? -15.084 -1.310 5.401 1.00 71.12 91 SER A CA 1
ATOM 668 C C . SER A 1 91 ? -14.584 -2.251 6.496 1.00 71.12 91 SER A C 1
ATOM 670 O O . SER A 1 91 ? -14.038 -3.314 6.210 1.00 71.12 91 SER A O 1
ATOM 672 N N . GLU A 1 92 ? -14.788 -1.869 7.755 1.00 66.25 92 GLU A N 1
ATOM 673 C CA . GLU A 1 92 ? -14.323 -2.626 8.927 1.00 66.25 92 GLU A CA 1
ATOM 674 C C . GLU A 1 92 ? -14.895 -4.058 8.988 1.00 66.25 92 GLU A C 1
ATOM 676 O O . GLU A 1 92 ? -14.219 -4.983 9.428 1.00 66.25 92 GLU A O 1
ATOM 681 N N . THR A 1 93 ? -16.107 -4.262 8.463 1.00 54.59 93 THR A N 1
ATOM 682 C CA . THR A 1 93 ? -16.782 -5.569 8.376 1.00 54.59 93 THR A CA 1
ATOM 683 C C . THR A 1 93 ? -16.361 -6.430 7.181 1.00 54.59 93 THR A C 1
ATOM 685 O O . THR A 1 93 ? -16.767 -7.591 7.107 1.00 54.59 93 THR A O 1
ATOM 688 N N . ALA A 1 94 ? -15.592 -5.903 6.221 1.00 47.28 94 ALA A N 1
ATOM 689 C CA . ALA A 1 94 ? -15.078 -6.720 5.126 1.00 47.28 94 ALA A CA 1
ATOM 690 C C . ALA A 1 94 ? -13.933 -7.605 5.651 1.00 47.28 94 ALA A C 1
ATOM 692 O O . ALA A 1 94 ? -12.980 -7.077 6.232 1.00 47.28 94 ALA A O 1
ATOM 693 N N . PRO A 1 95 ? -13.969 -8.938 5.450 1.00 43.81 95 PRO A N 1
ATOM 694 C CA . PRO A 1 95 ? -12.873 -9.794 5.879 1.00 43.81 95 PRO A CA 1
ATOM 695 C C . PRO A 1 95 ? -11.587 -9.330 5.196 1.00 43.81 95 PRO A C 1
ATOM 697 O O . PRO A 1 95 ? -11.564 -9.128 3.982 1.00 43.81 95 PRO A O 1
ATOM 700 N N . ALA A 1 96 ? -10.518 -9.153 5.976 1.00 51.59 96 ALA A N 1
ATOM 701 C CA . ALA A 1 96 ? -9.242 -8.672 5.467 1.00 51.59 96 ALA A CA 1
ATOM 702 C C . ALA A 1 96 ? -8.650 -9.679 4.466 1.00 51.59 96 ALA A C 1
ATOM 704 O O . ALA A 1 96 ? -7.943 -10.615 4.854 1.00 51.59 96 ALA A O 1
ATOM 705 N N . GLU A 1 97 ? -8.961 -9.491 3.179 1.00 46.31 97 GLU A N 1
ATOM 706 C CA . GLU A 1 97 ? -8.442 -10.313 2.093 1.00 46.31 97 GLU A CA 1
ATOM 707 C C . GLU A 1 97 ? -6.917 -10.262 2.151 1.00 46.31 97 GLU A C 1
ATOM 709 O O . GLU A 1 97 ? -6.297 -9.204 2.025 1.00 46.31 97 GLU A O 1
ATOM 714 N N . LYS A 1 98 ? -6.309 -11.421 2.415 1.00 46.72 98 LYS A N 1
ATOM 715 C CA . LYS A 1 98 ? -4.861 -11.548 2.528 1.00 46.72 98 LYS A CA 1
ATOM 716 C C . LYS A 1 98 ? -4.280 -11.437 1.127 1.00 46.72 98 LYS A C 1
ATOM 718 O O . LYS A 1 98 ? -4.144 -12.449 0.437 1.00 46.72 98 LYS A O 1
ATOM 723 N N . THR A 1 99 ? -3.949 -10.212 0.721 1.00 53.03 99 THR A N 1
ATOM 724 C CA . THR A 1 99 ? -3.185 -9.927 -0.493 1.00 53.03 99 THR A CA 1
ATOM 725 C C . THR A 1 99 ? -2.004 -10.886 -0.551 1.00 53.03 99 THR A C 1
ATOM 727 O O . THR A 1 99 ? -1.137 -10.900 0.324 1.00 53.03 99 THR A O 1
ATOM 730 N N . ALA A 1 100 ? -2.002 -11.768 -1.553 1.00 63.91 100 ALA A N 1
ATOM 731 C CA . ALA A 1 100 ? -0.907 -12.712 -1.707 1.00 63.91 100 ALA A CA 1
ATOM 732 C C . ALA A 1 100 ? 0.389 -11.893 -1.847 1.00 63.91 100 ALA A C 1
ATOM 734 O O . ALA A 1 100 ? 0.443 -11.041 -2.738 1.00 63.91 100 ALA A O 1
ATOM 735 N N . PRO A 1 101 ? 1.437 -12.122 -1.031 1.00 65.38 101 PRO A N 1
ATOM 736 C CA . PRO A 1 101 ? 2.623 -11.255 -1.012 1.00 65.38 101 PRO A CA 1
ATOM 737 C C . PRO A 1 101 ? 3.343 -11.213 -2.371 1.00 65.38 101 PRO A C 1
ATOM 739 O O . PRO A 1 101 ? 4.033 -10.250 -2.696 1.00 65.38 101 PRO A O 1
ATOM 742 N N . LEU A 1 102 ? 3.113 -12.234 -3.203 1.00 68.06 102 LEU A N 1
ATOM 743 C CA . LEU A 1 102 ? 3.535 -12.287 -4.597 1.00 68.06 102 LEU A CA 1
ATOM 744 C C . LEU A 1 102 ? 2.895 -11.190 -5.471 1.00 68.06 102 LEU A C 1
ATOM 746 O O . LEU A 1 102 ? 3.578 -10.680 -6.347 1.00 68.06 102 LEU A O 1
ATOM 750 N N . ARG A 1 103 ? 1.627 -10.800 -5.244 1.00 74.06 103 ARG A N 1
ATOM 751 C CA . ARG A 1 103 ? 0.941 -9.730 -6.001 1.00 74.06 103 ARG A CA 1
ATOM 752 C C . ARG A 1 103 ? 1.493 -8.344 -5.675 1.00 74.06 103 ARG A C 1
ATOM 754 O O . ARG A 1 103 ? 1.694 -7.558 -6.591 1.00 74.06 103 ARG A O 1
ATOM 761 N N . GLU A 1 104 ? 1.776 -8.055 -4.405 1.00 75.75 104 GLU A N 1
ATOM 762 C CA . GLU A 1 104 ? 2.373 -6.769 -4.004 1.00 75.75 104 GLU A CA 1
ATOM 763 C C . GLU A 1 104 ? 3.801 -6.603 -4.538 1.00 75.75 104 GLU A C 1
ATOM 765 O O . GLU A 1 104 ? 4.199 -5.513 -4.937 1.00 75.75 104 GLU A O 1
ATOM 770 N N . ASN A 1 105 ? 4.573 -7.694 -4.568 1.00 85.50 105 ASN A N 1
ATOM 771 C CA . ASN A 1 105 ? 5.942 -7.695 -5.083 1.00 85.50 105 ASN A CA 1
ATOM 772 C C . ASN A 1 105 ? 6.009 -7.890 -6.613 1.00 85.50 105 ASN A C 1
ATOM 774 O O . ASN A 1 105 ? 7.081 -7.740 -7.199 1.00 85.50 105 ASN A O 1
ATOM 778 N N . LEU A 1 106 ? 4.883 -8.198 -7.270 1.00 88.12 106 LEU A N 1
ATOM 779 C CA . LEU A 1 106 ? 4.803 -8.488 -8.703 1.00 88.12 106 LEU A CA 1
ATOM 780 C C . LEU A 1 106 ? 5.400 -7.399 -9.611 1.00 88.12 106 LEU A C 1
ATOM 782 O O . LEU A 1 106 ? 6.151 -7.783 -10.503 1.00 88.12 106 LEU A O 1
ATOM 786 N N . PRO A 1 107 ? 5.144 -6.081 -9.434 1.00 88.19 107 PRO A N 1
ATOM 787 C CA . PRO A 1 107 ? 5.739 -5.067 -10.309 1.00 88.19 107 PRO A CA 1
ATOM 788 C C . PRO A 1 107 ? 7.269 -5.009 -10.194 1.00 88.19 107 PRO A C 1
ATOM 790 O O . PRO A 1 107 ? 7.945 -4.827 -11.203 1.00 88.19 107 PRO A O 1
ATOM 793 N N . LEU A 1 108 ? 7.826 -5.235 -8.999 1.00 91.75 108 LEU A N 1
ATOM 794 C CA . LEU A 1 108 ? 9.274 -5.283 -8.792 1.00 91.75 108 LEU A CA 1
ATOM 795 C C . LEU A 1 108 ? 9.889 -6.530 -9.444 1.00 91.75 108 LEU A C 1
ATOM 797 O O . LEU A 1 108 ? 10.876 -6.429 -10.168 1.00 91.75 108 LEU A O 1
ATOM 801 N N . ILE A 1 109 ? 9.269 -7.699 -9.247 1.00 93.00 109 ILE A N 1
ATOM 802 C CA . ILE A 1 109 ? 9.690 -8.959 -9.882 1.00 93.00 109 ILE A CA 1
ATOM 803 C C . ILE A 1 109 ? 9.599 -8.844 -11.412 1.00 93.00 109 ILE A C 1
ATOM 805 O O . ILE A 1 109 ? 10.514 -9.265 -12.116 1.00 93.00 109 ILE A O 1
ATOM 809 N N . ALA A 1 110 ? 8.537 -8.228 -11.936 1.00 93.25 110 ALA A N 1
ATOM 810 C CA . ALA A 1 110 ? 8.372 -7.979 -13.363 1.00 93.25 110 ALA A CA 1
ATOM 811 C C . ALA A 1 110 ? 9.456 -7.041 -13.918 1.00 93.25 110 ALA A C 1
ATOM 813 O O . ALA A 1 110 ? 9.976 -7.315 -14.996 1.00 93.25 110 ALA A O 1
ATOM 814 N N . LEU A 1 111 ? 9.851 -5.991 -13.186 1.00 93.88 111 LEU A N 1
ATOM 815 C CA . LEU A 1 111 ? 10.936 -5.096 -13.605 1.00 93.88 111 LEU A CA 1
ATOM 816 C C . LEU A 1 111 ? 12.295 -5.820 -13.644 1.00 93.88 111 LEU A C 1
ATOM 818 O O . LEU A 1 111 ? 13.022 -5.685 -14.626 1.00 93.88 111 LEU A O 1
ATOM 822 N N . VAL A 1 112 ? 12.605 -6.649 -12.637 1.00 95.88 112 VAL A N 1
ATOM 823 C CA . VAL A 1 112 ? 13.809 -7.508 -12.632 1.00 95.88 112 VAL A CA 1
ATOM 824 C C . VAL A 1 112 ? 13.813 -8.451 -13.841 1.00 95.88 112 VAL A C 1
ATOM 826 O O . VAL A 1 112 ? 14.815 -8.541 -14.550 1.00 95.88 112 VAL A O 1
ATOM 829 N N . MET A 1 113 ? 12.687 -9.119 -14.112 1.00 95.56 113 MET A N 1
ATOM 830 C CA . MET A 1 113 ? 12.544 -10.037 -15.249 1.00 95.56 113 MET A CA 1
ATOM 831 C C . MET A 1 113 ? 12.662 -9.317 -16.602 1.00 95.56 113 MET A C 1
ATOM 833 O O . MET A 1 113 ? 13.320 -9.832 -17.502 1.00 95.56 113 MET A O 1
ATOM 837 N N . MET A 1 114 ? 12.081 -8.120 -16.744 1.00 95.12 114 MET A N 1
ATOM 838 C CA . MET A 1 114 ? 12.207 -7.287 -17.948 1.00 95.12 114 MET A CA 1
ATOM 839 C C . MET A 1 114 ? 13.651 -6.829 -18.182 1.00 95.12 114 MET A C 1
ATOM 841 O O . MET A 1 114 ? 14.129 -6.870 -19.316 1.00 95.12 114 MET A O 1
ATOM 845 N N . MET A 1 115 ? 14.382 -6.453 -17.128 1.00 95.00 115 MET A N 1
ATOM 846 C CA . MET A 1 115 ? 15.779 -6.027 -17.256 1.00 95.00 115 MET A CA 1
ATOM 847 C C . MET A 1 115 ? 16.707 -7.203 -17.601 1.00 95.00 115 MET A C 1
ATOM 849 O O . MET A 1 115 ? 17.558 -7.074 -18.481 1.00 95.00 115 MET A O 1
ATOM 853 N N . ALA A 1 116 ? 16.489 -8.376 -16.995 1.00 95.94 116 ALA A N 1
ATOM 854 C CA . ALA A 1 116 ? 17.198 -9.607 -17.353 1.00 95.94 116 ALA A CA 1
ATOM 855 C C . ALA A 1 116 ? 16.902 -10.056 -18.800 1.00 95.94 116 ALA A C 1
ATOM 857 O O . ALA A 1 116 ? 17.811 -10.483 -19.513 1.00 95.94 116 ALA A O 1
ATOM 858 N N . LEU A 1 117 ? 15.652 -9.912 -19.258 1.00 95.44 117 LEU A N 1
ATOM 859 C CA . LEU A 1 117 ? 15.265 -10.175 -20.646 1.00 95.44 117 LEU A CA 1
ATOM 860 C C . LEU A 1 117 ? 15.888 -9.163 -21.620 1.00 95.44 117 LEU A C 1
ATOM 862 O O . LEU A 1 117 ? 16.327 -9.561 -22.694 1.00 95.44 117 LEU A O 1
ATOM 866 N N . SER A 1 118 ? 15.972 -7.882 -21.246 1.00 95.00 118 SER A N 1
ATOM 867 C CA . SER A 1 118 ? 16.599 -6.834 -22.069 1.00 95.00 118 SER A CA 1
ATOM 868 C C . SER A 1 118 ? 18.076 -7.139 -22.327 1.00 95.00 118 SER A C 1
ATOM 870 O O . SER A 1 118 ? 18.506 -7.143 -23.480 1.00 95.00 118 SER A O 1
ATOM 872 N N . TRP A 1 119 ? 18.814 -7.515 -21.277 1.00 94.62 119 TRP A N 1
ATOM 873 C CA . TRP A 1 119 ? 20.201 -7.979 -21.384 1.00 94.62 119 TRP A CA 1
ATOM 874 C C . TRP A 1 119 ? 20.329 -9.257 -22.234 1.00 94.62 119 TRP A C 1
ATOM 876 O O . TRP A 1 119 ? 21.183 -9.346 -23.114 1.00 94.62 119 TRP A O 1
ATOM 886 N N . GLY A 1 120 ? 19.435 -10.234 -22.040 1.00 94.25 120 GLY A N 1
ATOM 887 C CA . GLY A 1 120 ? 19.407 -11.454 -22.856 1.00 94.25 120 GLY A CA 1
ATOM 888 C C . GLY A 1 120 ? 19.130 -11.201 -24.346 1.00 94.25 120 GLY A C 1
ATOM 889 O O . GLY A 1 120 ? 19.682 -11.896 -25.197 1.00 94.25 120 GLY A O 1
ATOM 890 N N . LEU A 1 121 ? 18.312 -10.196 -24.674 1.00 93.31 121 LEU A N 1
ATOM 891 C CA . LEU A 1 121 ? 18.027 -9.783 -26.052 1.00 93.31 121 LEU A CA 1
ATOM 892 C C . LEU A 1 121 ? 19.189 -9.008 -26.684 1.00 93.31 121 LEU A C 1
ATOM 894 O O . LEU A 1 121 ? 19.466 -9.205 -27.866 1.00 93.31 121 LEU A O 1
ATOM 898 N N . GLU A 1 122 ? 19.893 -8.173 -25.917 1.00 92.50 122 GLU A N 1
ATOM 899 C CA . GLU A 1 122 ? 21.080 -7.439 -26.378 1.00 92.50 122 GLU A CA 1
ATOM 900 C C . GLU A 1 122 ? 22.173 -8.389 -26.892 1.00 92.50 122 GLU A C 1
ATOM 902 O O . GLU A 1 122 ? 22.707 -8.184 -27.984 1.00 92.50 122 GLU A O 1
ATOM 907 N N . GLN A 1 123 ? 22.412 -9.486 -26.164 1.00 93.25 123 GLN A N 1
ATOM 908 C CA . GLN A 1 123 ? 23.373 -10.538 -26.521 1.00 93.25 123 GLN A CA 1
ATOM 909 C C . GLN A 1 123 ? 23.023 -11.300 -27.814 1.00 93.25 123 GLN A C 1
ATOM 911 O O . GLN A 1 123 ? 23.893 -11.958 -28.385 1.00 93.25 123 GLN A O 1
ATOM 916 N N . ILE A 1 124 ? 21.767 -11.239 -28.273 1.00 93.50 124 ILE A N 1
ATOM 917 C CA . ILE A 1 124 ? 21.303 -11.885 -29.512 1.00 93.50 124 ILE A CA 1
ATOM 918 C C . ILE A 1 124 ? 21.229 -10.865 -30.655 1.00 93.50 124 ILE A C 1
ATOM 920 O O . ILE A 1 124 ? 21.597 -11.182 -31.787 1.00 93.50 124 ILE A O 1
ATOM 924 N N . ASN A 1 125 ? 20.722 -9.656 -30.391 1.00 92.81 125 ASN A N 1
ATOM 925 C CA . ASN A 1 125 ? 20.523 -8.619 -31.400 1.00 92.81 125 ASN A CA 1
ATOM 926 C C . ASN A 1 125 ? 20.418 -7.215 -30.761 1.00 92.81 125 ASN A C 1
ATOM 928 O O . ASN A 1 125 ? 19.330 -6.773 -30.378 1.00 92.81 125 ASN A O 1
ATOM 932 N N . GLN A 1 126 ? 21.544 -6.494 -30.680 1.00 88.50 126 GLN A N 1
ATOM 933 C CA . GLN A 1 126 ? 21.672 -5.171 -30.039 1.00 88.50 126 GLN A CA 1
ATOM 934 C C . GLN A 1 126 ? 20.518 -4.168 -30.275 1.00 88.50 126 GLN A C 1
ATOM 936 O O . GLN A 1 126 ? 20.020 -3.631 -29.286 1.00 88.50 126 GLN A O 1
ATOM 941 N N . PRO A 1 127 ? 20.024 -3.896 -31.506 1.00 91.69 127 PRO A N 1
ATOM 942 C CA . PRO A 1 127 ? 18.903 -2.968 -31.702 1.00 91.69 127 PRO A CA 1
ATOM 943 C C . PRO A 1 127 ? 17.615 -3.380 -30.969 1.00 91.69 127 PRO A C 1
ATOM 945 O O . PRO A 1 127 ? 16.880 -2.507 -30.510 1.00 91.69 127 PRO A O 1
ATOM 948 N N . PHE A 1 128 ? 17.347 -4.680 -30.801 1.00 91.69 128 PHE A N 1
ATOM 949 C CA . PHE A 1 128 ? 16.211 -5.152 -29.999 1.00 91.69 128 PHE A CA 1
ATOM 950 C C . PHE A 1 128 ? 16.497 -5.076 -28.494 1.00 91.69 128 PHE A C 1
ATOM 952 O O . PHE A 1 128 ? 15.591 -4.733 -27.736 1.00 91.69 128 PHE A O 1
ATOM 959 N N . GLY A 1 129 ? 17.744 -5.313 -28.067 1.00 91.00 129 GLY A N 1
ATOM 960 C CA . GLY A 1 129 ? 18.188 -5.068 -26.688 1.00 91.00 129 GLY A CA 1
ATOM 961 C C . GLY A 1 129 ? 17.976 -3.612 -26.261 1.00 91.00 129 GLY A C 1
ATOM 962 O O . GLY A 1 129 ? 17.313 -3.353 -25.260 1.00 91.00 129 GLY A O 1
ATOM 963 N N . ASN A 1 130 ? 18.423 -2.654 -27.078 1.00 91.06 130 ASN A N 1
ATOM 964 C CA . ASN A 1 130 ? 18.246 -1.220 -26.821 1.00 91.06 130 ASN A CA 1
ATOM 965 C C . ASN A 1 130 ? 16.763 -0.822 -26.710 1.00 91.06 130 ASN A C 1
ATOM 967 O O . ASN A 1 130 ? 16.382 -0.093 -25.794 1.00 91.06 130 ASN A O 1
ATOM 971 N N . LEU A 1 131 ? 15.898 -1.333 -27.596 1.00 94.19 131 LEU A N 1
ATOM 972 C CA . LEU A 1 131 ? 14.450 -1.104 -27.503 1.00 94.19 131 LEU A CA 1
ATOM 973 C C . LEU A 1 131 ? 13.843 -1.719 -26.227 1.00 94.19 131 LEU A C 1
ATOM 975 O O . LEU A 1 131 ? 12.973 -1.101 -25.608 1.00 94.19 131 LEU A O 1
ATOM 979 N N . ALA A 1 132 ? 14.319 -2.891 -25.798 1.00 95.12 132 ALA A N 1
ATOM 980 C CA . ALA A 1 132 ? 13.889 -3.532 -24.556 1.00 95.12 132 ALA A CA 1
ATOM 981 C C . ALA A 1 132 ? 14.351 -2.760 -23.302 1.00 95.12 132 ALA A C 1
ATOM 983 O O . ALA A 1 132 ? 13.559 -2.583 -22.373 1.00 95.12 132 ALA A O 1
ATOM 984 N N . PHE A 1 133 ? 15.570 -2.208 -23.292 1.00 95.69 133 PHE A N 1
ATOM 985 C CA . PHE A 1 133 ? 16.043 -1.340 -22.207 1.00 95.69 133 PHE A CA 1
ATOM 986 C C . PHE A 1 133 ? 15.290 -0.007 -22.141 1.00 95.69 133 PHE A C 1
ATOM 988 O O . PHE A 1 133 ? 14.944 0.429 -21.040 1.00 95.69 133 PHE A O 1
ATOM 995 N N . ILE A 1 134 ? 14.947 0.609 -23.280 1.00 95.88 134 ILE A N 1
ATOM 996 C CA . ILE A 1 134 ? 14.067 1.792 -23.316 1.00 95.88 134 ILE A CA 1
ATOM 997 C C . ILE A 1 134 ? 12.699 1.452 -22.706 1.00 95.88 134 ILE A C 1
ATOM 999 O O . ILE A 1 134 ? 12.226 2.171 -21.825 1.00 95.88 134 ILE A O 1
ATOM 1003 N N . ALA A 1 135 ? 12.082 0.335 -23.109 1.00 96.00 135 ALA A N 1
ATOM 1004 C CA . ALA A 1 135 ? 10.796 -0.103 -22.564 1.00 96.00 135 ALA A CA 1
ATOM 1005 C C . ALA A 1 135 ? 10.866 -0.381 -21.048 1.00 96.00 135 ALA A C 1
ATOM 1007 O O . ALA A 1 135 ? 10.027 0.112 -20.292 1.00 96.00 135 ALA A O 1
ATOM 1008 N N . THR A 1 136 ? 11.894 -1.100 -20.591 1.00 95.50 136 THR A N 1
ATOM 1009 C CA . THR A 1 136 ? 12.138 -1.395 -19.168 1.00 95.50 136 THR A CA 1
ATOM 1010 C C . THR A 1 136 ? 12.336 -0.114 -18.354 1.00 95.50 136 THR A C 1
ATOM 1012 O O . THR A 1 136 ? 11.717 0.050 -17.302 1.00 95.50 136 THR A O 1
ATOM 1015 N N . THR A 1 137 ? 13.127 0.832 -18.870 1.00 96.06 137 THR A N 1
ATOM 1016 C CA . THR A 1 137 ? 13.365 2.140 -18.238 1.00 96.06 137 THR A CA 1
ATOM 1017 C C . THR A 1 137 ? 12.071 2.941 -18.123 1.00 96.06 137 THR A C 1
ATOM 1019 O O . THR A 1 137 ? 11.781 3.464 -17.052 1.00 96.06 137 THR A O 1
ATOM 1022 N N . LEU A 1 138 ? 11.250 2.997 -19.177 1.00 96.25 138 LEU A N 1
ATOM 1023 C CA . LEU A 1 138 ? 9.961 3.700 -19.153 1.00 96.25 138 LEU A CA 1
ATOM 1024 C C . LEU A 1 138 ? 8.969 3.079 -18.154 1.00 96.25 138 LEU A C 1
ATOM 1026 O O . LEU A 1 138 ? 8.274 3.814 -17.450 1.00 96.25 138 LEU A O 1
ATOM 1030 N N . VAL A 1 139 ? 8.927 1.746 -18.046 1.00 95.69 139 VAL A N 1
ATOM 1031 C CA . VAL A 1 139 ? 8.083 1.035 -17.067 1.00 95.69 139 VAL A CA 1
ATOM 1032 C C . VAL A 1 139 ? 8.546 1.297 -15.628 1.00 95.69 139 VAL A C 1
ATOM 1034 O O . VAL A 1 139 ? 7.708 1.591 -14.775 1.00 95.69 139 VAL A O 1
ATOM 1037 N N . GLY A 1 140 ? 9.855 1.251 -15.356 1.00 94.06 140 GLY A N 1
ATOM 1038 C CA . GLY A 1 140 ? 10.418 1.564 -14.034 1.00 94.06 140 GLY A CA 1
ATOM 1039 C C . GLY A 1 140 ? 10.302 3.046 -13.649 1.00 94.06 140 GLY A C 1
ATOM 1040 O O . GLY A 1 140 ? 10.064 3.371 -12.488 1.00 94.06 140 GLY A O 1
ATOM 1041 N N . LEU A 1 141 ? 10.402 3.950 -14.627 1.00 95.75 141 LEU A N 1
ATOM 1042 C CA . LEU A 1 141 ? 10.279 5.397 -14.443 1.00 95.75 141 LEU A CA 1
ATOM 1043 C C . LEU A 1 141 ? 8.830 5.845 -14.193 1.00 95.75 141 LEU A C 1
ATOM 1045 O O . LEU A 1 141 ? 8.616 6.791 -13.437 1.00 95.75 141 LEU A O 1
ATOM 1049 N N . TYR A 1 142 ? 7.831 5.186 -14.791 1.00 95.19 142 TYR A N 1
ATOM 1050 C CA . TYR A 1 142 ? 6.417 5.566 -14.670 1.00 95.19 142 TYR A CA 1
ATOM 1051 C C . TYR A 1 142 ? 5.931 5.832 -13.223 1.00 95.19 142 TYR A C 1
ATOM 1053 O O . TYR A 1 142 ? 5.362 6.908 -12.995 1.00 95.19 142 TYR A O 1
ATOM 1061 N N . PRO A 1 143 ? 6.133 4.936 -12.229 1.00 91.25 143 PRO A N 1
ATOM 1062 C CA . PRO A 1 143 ? 5.710 5.196 -10.850 1.00 91.25 143 PRO A CA 1
ATOM 1063 C C . PRO A 1 143 ? 6.447 6.385 -10.215 1.00 91.25 143 PRO A C 1
ATOM 1065 O O . PRO A 1 143 ? 5.790 7.245 -9.624 1.00 91.25 143 PRO A O 1
ATOM 1068 N N . ILE A 1 144 ? 7.771 6.485 -10.393 1.00 92.81 144 ILE A N 1
ATOM 1069 C CA . ILE A 1 144 ? 8.602 7.562 -9.825 1.00 92.81 144 ILE A CA 1
ATOM 1070 C C . ILE A 1 144 ? 8.207 8.915 -10.428 1.00 92.81 144 ILE A C 1
ATOM 1072 O O . ILE A 1 144 ? 7.923 9.858 -9.691 1.00 92.81 144 ILE A O 1
ATOM 1076 N N . ALA A 1 145 ? 8.076 9.011 -11.753 1.00 94.25 145 ALA A N 1
ATOM 1077 C CA . ALA A 1 145 ? 7.648 10.235 -12.430 1.00 94.25 145 ALA A CA 1
ATOM 1078 C C . ALA A 1 145 ? 6.231 10.659 -11.999 1.00 94.25 145 ALA A C 1
ATOM 1080 O O . ALA A 1 145 ? 5.971 11.839 -11.746 1.00 94.25 145 ALA A O 1
ATOM 1081 N N . ARG A 1 146 ? 5.311 9.699 -11.824 1.00 92.50 146 ARG A N 1
ATOM 1082 C CA . ARG A 1 146 ? 3.966 9.954 -11.277 1.00 92.50 146 ARG A CA 1
ATOM 1083 C C . ARG A 1 146 ? 3.992 10.338 -9.790 1.00 92.50 146 ARG A C 1
ATOM 1085 O O . ARG A 1 146 ? 3.051 10.979 -9.317 1.00 92.50 146 ARG A O 1
ATOM 1092 N N . GLN A 1 147 ? 5.031 9.986 -9.035 1.00 87.44 147 GLN A N 1
ATOM 1093 C CA . GLN A 1 147 ? 5.243 10.459 -7.665 1.00 87.44 147 GLN A CA 1
ATOM 1094 C C . GLN A 1 147 ? 5.832 11.872 -7.632 1.00 87.44 147 GLN A C 1
ATOM 1096 O O . GLN A 1 147 ? 5.222 12.747 -7.018 1.00 87.44 147 GLN A O 1
ATOM 1101 N N . ALA A 1 148 ? 6.900 12.137 -8.386 1.00 91.12 148 ALA A N 1
ATOM 1102 C CA . ALA A 1 148 ? 7.497 13.464 -8.545 1.00 91.12 148 ALA A CA 1
ATOM 1103 C C . ALA A 1 148 ? 6.457 14.519 -8.970 1.00 91.12 148 ALA A C 1
ATOM 1105 O O . ALA A 1 148 ? 6.345 15.577 -8.351 1.00 91.12 148 ALA A O 1
ATOM 1106 N N . LEU A 1 149 ? 5.606 14.202 -9.955 1.00 91.00 149 LEU A N 1
ATOM 1107 C CA . LEU A 1 149 ? 4.523 15.088 -10.403 1.00 91.00 149 LEU A CA 1
ATOM 1108 C C . LEU A 1 149 ? 3.422 15.312 -9.347 1.00 91.00 149 LEU A C 1
ATOM 1110 O O . LEU A 1 149 ? 2.754 16.346 -9.387 1.00 91.00 149 LEU A O 1
ATOM 1114 N N . ARG A 1 150 ? 3.210 14.379 -8.406 1.00 86.94 150 ARG A N 1
ATOM 1115 C CA . ARG A 1 150 ? 2.308 14.588 -7.255 1.00 86.94 150 ARG A CA 1
ATOM 1116 C C . ARG A 1 150 ? 2.965 15.491 -6.209 1.00 86.94 150 ARG A C 1
ATOM 1118 O O . ARG A 1 150 ? 2.323 16.436 -5.761 1.00 86.94 150 ARG A O 1
ATOM 1125 N N . LEU A 1 151 ? 4.231 15.236 -5.877 1.00 84.25 151 LEU A N 1
ATOM 1126 C CA . LEU A 1 151 ? 5.010 15.984 -4.883 1.00 84.25 151 LEU A CA 1
ATOM 1127 C C . LEU A 1 151 ? 5.197 17.454 -5.282 1.00 84.25 151 LEU A C 1
ATOM 1129 O O . LEU A 1 151 ? 4.850 18.358 -4.518 1.00 84.25 151 LEU A O 1
ATOM 1133 N N . MET A 1 152 ? 5.598 17.692 -6.532 1.00 88.88 152 MET A N 1
ATOM 1134 C CA . MET A 1 152 ? 5.728 19.026 -7.121 1.00 88.88 152 MET A CA 1
ATOM 1135 C C . MET A 1 152 ? 4.403 19.809 -7.068 1.00 88.88 152 MET A C 1
ATOM 1137 O O . MET A 1 152 ? 4.390 20.971 -6.659 1.00 88.88 152 MET A O 1
ATOM 1141 N N . LYS A 1 153 ? 3.266 19.160 -7.372 1.00 88.94 153 LYS A N 1
ATOM 1142 C CA . LYS A 1 153 ? 1.922 19.756 -7.227 1.00 88.94 153 LYS A CA 1
ATOM 1143 C C . LYS A 1 153 ? 1.538 20.066 -5.776 1.00 88.94 153 LYS A C 1
ATOM 1145 O O . LYS A 1 153 ? 0.757 20.985 -5.559 1.00 88.94 153 LYS A O 1
ATOM 1150 N N . SER A 1 154 ? 2.082 19.345 -4.794 1.00 82.19 154 SER A N 1
ATOM 1151 C CA . SER A 1 154 ? 1.924 19.645 -3.360 1.00 82.19 154 SER A CA 1
ATOM 1152 C C . SER A 1 154 ? 2.985 20.601 -2.786 1.00 82.19 154 SER A C 1
ATOM 1154 O O . SER A 1 154 ? 3.022 20.799 -1.576 1.00 82.19 154 SER A O 1
ATOM 1156 N N . GLY A 1 155 ? 3.834 21.208 -3.624 1.00 83.19 155 GLY A N 1
ATOM 1157 C CA . GLY A 1 155 ? 4.811 22.225 -3.211 1.00 83.19 155 GLY A CA 1
ATOM 1158 C C . GLY A 1 155 ? 6.222 21.708 -2.900 1.00 83.19 155 GLY A C 1
ATOM 1159 O O . GLY A 1 155 ? 7.136 22.516 -2.759 1.00 83.19 155 GLY A O 1
ATOM 1160 N N . SER A 1 156 ? 6.460 20.394 -2.883 1.00 85.00 156 SER A N 1
ATOM 1161 C CA . SER A 1 156 ? 7.796 19.799 -2.717 1.00 85.00 156 SER A CA 1
ATOM 1162 C C . SER A 1 156 ? 8.464 19.547 -4.075 1.00 85.00 156 SER A C 1
ATOM 1164 O O . SER A 1 156 ? 8.444 18.444 -4.615 1.00 85.00 156 SER A O 1
ATOM 1166 N N . TRP A 1 157 ? 9.050 20.597 -4.660 1.00 84.69 157 TRP A N 1
ATOM 1167 C CA . TRP A 1 157 ? 9.605 20.544 -6.023 1.00 84.69 157 TRP A CA 1
ATOM 1168 C C . TRP A 1 157 ? 10.936 19.772 -6.081 1.00 84.69 157 TRP A C 1
ATOM 1170 O O . TRP A 1 157 ? 11.151 18.980 -6.997 1.00 84.69 157 TRP A O 1
ATOM 1180 N N . PHE A 1 158 ? 11.794 19.940 -5.070 1.00 91.19 158 PHE A N 1
ATOM 1181 C CA . PHE A 1 158 ? 13.124 19.320 -4.965 1.00 91.19 158 PHE A CA 1
ATOM 1182 C C . PHE A 1 158 ? 13.111 17.975 -4.210 1.00 91.19 158 PHE A C 1
ATOM 1184 O O . PHE A 1 158 ? 13.947 17.728 -3.345 1.00 91.19 158 PHE A O 1
ATOM 1191 N N . ALA A 1 159 ? 12.137 17.114 -4.512 1.00 90.12 159 ALA A N 1
ATOM 1192 C CA . ALA A 1 159 ? 12.100 15.740 -4.010 1.00 90.12 159 ALA A CA 1
ATOM 1193 C C . ALA A 1 159 ? 13.114 14.838 -4.749 1.00 90.12 159 ALA A C 1
ATOM 1195 O O . ALA A 1 159 ? 13.504 15.136 -5.885 1.00 90.12 159 ALA A O 1
ATOM 1196 N N . ILE A 1 160 ? 13.526 13.721 -4.136 1.00 91.94 160 ILE A N 1
ATOM 1197 C CA . ILE A 1 160 ? 14.506 12.801 -4.744 1.00 91.94 160 ILE A CA 1
ATOM 1198 C C . ILE A 1 160 ? 13.952 12.163 -6.026 1.00 91.94 160 ILE A C 1
ATOM 1200 O O . ILE A 1 160 ? 14.673 12.028 -7.014 1.00 91.94 160 ILE A O 1
ATOM 1204 N N . GLU A 1 161 ? 12.644 11.902 -6.066 1.00 91.69 161 GLU A N 1
ATOM 1205 C CA . GLU A 1 161 ? 11.929 11.404 -7.239 1.00 91.69 161 GLU A CA 1
ATOM 1206 C C . GLU A 1 161 ? 11.974 12.395 -8.408 1.00 91.69 161 GLU A C 1
ATOM 1208 O O . GLU A 1 161 ? 12.017 11.968 -9.563 1.00 91.69 161 GLU A O 1
ATOM 1213 N N . THR A 1 162 ? 12.006 13.711 -8.147 1.00 93.25 162 THR A N 1
ATOM 1214 C CA . THR A 1 162 ? 12.179 14.727 -9.201 1.00 93.25 162 THR A CA 1
ATOM 1215 C C . THR A 1 162 ? 13.566 14.611 -9.825 1.00 93.25 162 THR A C 1
ATOM 1217 O O . THR A 1 162 ? 13.681 14.547 -11.050 1.00 93.25 162 THR A O 1
ATOM 1220 N N . LEU A 1 163 ? 14.614 14.532 -8.997 1.00 94.44 163 LEU A N 1
ATOM 1221 C CA . LEU A 1 163 ? 15.997 14.394 -9.462 1.00 94.44 163 LEU A CA 1
ATOM 1222 C C . LEU A 1 163 ? 16.190 13.086 -10.238 1.00 94.44 163 LEU A C 1
ATOM 1224 O O . LEU A 1 163 ? 16.741 13.108 -11.337 1.00 94.44 163 LEU A O 1
ATOM 1228 N N . MET A 1 164 ? 15.675 11.969 -9.720 1.00 94.75 164 MET A N 1
ATOM 1229 C CA . MET A 1 164 ? 15.721 10.675 -10.404 1.00 94.75 164 MET A CA 1
ATOM 1230 C C . MET A 1 164 ? 14.939 10.671 -11.718 1.00 94.75 164 MET A C 1
ATOM 1232 O O . MET A 1 164 ? 15.425 10.126 -12.707 1.00 94.75 164 MET A O 1
ATOM 1236 N N . SER A 1 165 ? 13.767 11.312 -11.764 1.00 95.44 165 SER A N 1
ATOM 1237 C CA . SER A 1 165 ? 12.980 11.410 -12.999 1.00 95.44 165 SER A CA 1
ATOM 1238 C C . SER A 1 165 ? 13.724 12.196 -14.077 1.00 95.44 165 SER A C 1
ATOM 1240 O O . SER A 1 165 ? 13.804 11.747 -15.218 1.00 95.44 165 SER A O 1
ATOM 1242 N N . VAL A 1 166 ? 14.313 13.343 -13.721 1.00 96.06 166 VAL A N 1
ATOM 1243 C CA . VAL A 1 166 ? 15.105 14.160 -14.654 1.00 96.06 166 VAL A CA 1
ATOM 1244 C C . VAL A 1 166 ? 16.371 13.420 -15.100 1.00 96.06 166 VAL A C 1
ATOM 1246 O O . VAL A 1 166 ? 16.680 13.426 -16.290 1.00 96.06 166 VAL A O 1
ATOM 1249 N N . ALA A 1 167 ? 17.064 12.732 -14.187 1.00 96.62 167 ALA A N 1
ATOM 1250 C CA . ALA A 1 167 ? 18.251 11.941 -14.511 1.00 96.62 167 ALA A CA 1
ATOM 1251 C C . ALA A 1 167 ? 17.933 10.783 -15.473 1.00 96.62 167 ALA A C 1
ATOM 1253 O O . ALA A 1 167 ? 18.623 10.623 -16.477 1.00 96.62 167 ALA A O 1
ATOM 1254 N N . ALA A 1 168 ? 16.861 10.023 -15.225 1.00 96.31 168 ALA A N 1
ATOM 1255 C CA . ALA A 1 168 ? 16.430 8.932 -16.101 1.00 96.31 168 ALA A CA 1
ATOM 1256 C C . ALA A 1 168 ? 15.974 9.432 -17.484 1.00 96.31 168 ALA A C 1
ATOM 1258 O O . ALA A 1 168 ? 16.309 8.823 -18.498 1.00 96.31 168 ALA A O 1
ATOM 1259 N N . ILE A 1 169 ? 15.265 10.566 -17.551 1.00 96.56 169 ILE A N 1
ATOM 1260 C CA . ILE A 1 169 ? 14.886 11.202 -18.824 1.00 96.56 169 ILE A CA 1
ATOM 1261 C C . ILE A 1 169 ? 16.133 11.671 -19.591 1.00 96.56 169 ILE A C 1
ATOM 1263 O O . ILE A 1 169 ? 16.239 11.423 -20.790 1.00 96.56 169 ILE A O 1
ATOM 1267 N N . GLY A 1 170 ? 17.105 12.290 -18.914 1.00 97.25 170 GLY A N 1
ATOM 1268 C CA . GLY A 1 170 ? 18.386 12.665 -19.521 1.00 97.25 170 GLY A CA 1
ATOM 1269 C C . GLY A 1 170 ? 19.164 11.454 -20.046 1.00 97.25 170 GLY A C 1
ATOM 1270 O O . GLY A 1 170 ? 19.664 11.485 -21.169 1.00 97.25 170 GLY A O 1
ATOM 1271 N N . ALA A 1 171 ? 19.195 10.365 -19.274 1.00 96.81 171 ALA A N 1
ATOM 1272 C CA . ALA A 1 171 ? 19.837 9.108 -19.644 1.00 96.81 171 ALA A CA 1
ATOM 1273 C C . ALA A 1 171 ? 19.202 8.457 -20.891 1.00 96.81 171 ALA A C 1
ATOM 1275 O O . ALA A 1 171 ? 19.928 8.008 -21.779 1.00 96.81 171 ALA A O 1
ATOM 1276 N N . LEU A 1 172 ? 17.866 8.493 -21.019 1.00 95.25 172 LEU A N 1
ATOM 1277 C CA . LEU A 1 172 ? 17.155 8.071 -22.235 1.00 95.25 172 LEU A CA 1
ATOM 1278 C C . LEU A 1 172 ? 17.592 8.871 -23.478 1.00 95.25 172 LEU A C 1
ATOM 1280 O O . LEU A 1 172 ? 17.748 8.281 -24.545 1.00 95.25 172 LEU A O 1
ATOM 1284 N N . PHE A 1 173 ? 17.824 10.184 -23.357 1.00 96.62 173 PHE A N 1
ATOM 1285 C CA . PHE A 1 173 ? 18.258 11.021 -24.487 1.00 96.62 173 PHE A CA 1
ATOM 1286 C C . PHE A 1 173 ? 19.713 10.786 -24.922 1.00 96.62 173 PHE A C 1
ATOM 1288 O O . PHE A 1 173 ? 20.012 10.943 -26.104 1.00 96.62 173 PHE A O 1
ATOM 1295 N N . ILE A 1 174 ? 20.611 10.405 -24.005 1.00 95.94 174 ILE A N 1
ATOM 1296 C CA . ILE A 1 174 ? 22.020 10.095 -24.328 1.00 95.94 174 ILE A CA 1
ATOM 1297 C C . ILE A 1 174 ? 22.268 8.608 -24.642 1.00 95.94 174 ILE A C 1
ATOM 1299 O O . ILE A 1 174 ? 23.397 8.232 -24.941 1.00 95.94 174 ILE A O 1
ATOM 1303 N N . GLY A 1 175 ? 21.237 7.760 -24.568 1.00 93.50 175 GLY A N 1
ATOM 1304 C CA . GLY A 1 175 ? 21.330 6.318 -24.829 1.00 93.50 175 GLY A CA 1
ATOM 1305 C C . GLY A 1 175 ? 21.806 5.457 -23.649 1.00 93.50 175 GLY A C 1
ATOM 1306 O O . GLY A 1 175 ? 21.859 4.238 -23.793 1.00 93.50 175 GLY A O 1
ATOM 1307 N N . ALA A 1 176 ? 22.074 6.051 -22.479 1.00 95.81 176 ALA A N 1
ATOM 1308 C CA . ALA A 1 176 ? 22.506 5.380 -21.241 1.00 95.81 176 ALA A CA 1
ATOM 1309 C C . ALA A 1 176 ? 21.336 4.656 -20.532 1.00 95.81 176 ALA A C 1
ATOM 1311 O O . ALA A 1 176 ? 20.957 4.944 -19.393 1.00 95.81 176 ALA A O 1
ATOM 1312 N N . THR A 1 177 ? 20.671 3.773 -21.276 1.00 94.94 177 THR A N 1
ATOM 1313 C CA . THR A 1 177 ? 19.385 3.174 -20.895 1.00 94.94 177 THR A CA 1
ATOM 1314 C C . THR A 1 177 ? 19.533 2.012 -19.914 1.00 94.94 177 THR A C 1
ATOM 1316 O O . THR A 1 177 ? 18.679 1.838 -19.046 1.00 94.94 177 THR A O 1
ATOM 1319 N N . ALA A 1 178 ? 20.633 1.259 -19.980 1.00 94.50 178 ALA A N 1
ATOM 1320 C CA . ALA A 1 178 ? 20.918 0.176 -19.040 1.00 94.50 178 ALA A CA 1
ATOM 1321 C C . ALA A 1 178 ? 21.296 0.721 -17.651 1.00 94.50 178 ALA A C 1
ATOM 1323 O O . ALA A 1 178 ? 20.837 0.210 -16.627 1.00 94.50 178 ALA A O 1
ATOM 1324 N N . GLU A 1 179 ? 22.067 1.808 -17.608 1.00 96.06 179 GLU A N 1
ATOM 1325 C CA . GLU A 1 179 ? 22.450 2.525 -16.392 1.00 96.06 179 GLU A CA 1
ATOM 1326 C C . GLU A 1 179 ? 21.224 3.153 -15.718 1.00 96.06 179 GL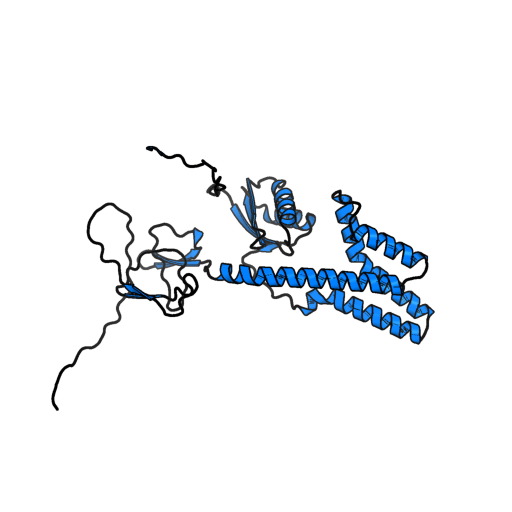U A C 1
ATOM 1328 O O . GLU A 1 179 ? 21.045 3.020 -14.505 1.00 96.06 179 GLU A O 1
ATOM 1333 N N . ALA A 1 180 ? 20.336 3.773 -16.507 1.00 96.06 180 ALA A N 1
ATOM 1334 C CA . ALA A 1 180 ? 19.061 4.292 -16.020 1.00 96.06 180 ALA A CA 1
ATOM 1335 C C . ALA A 1 180 ? 18.191 3.181 -15.415 1.00 96.06 180 ALA A C 1
ATOM 1337 O O . ALA A 1 180 ? 17.738 3.312 -14.276 1.00 96.06 180 ALA A O 1
ATOM 1338 N N . ALA A 1 181 ? 17.996 2.072 -16.138 1.00 95.25 181 ALA A N 1
ATOM 1339 C CA . ALA A 1 181 ? 17.227 0.927 -15.656 1.00 95.25 181 ALA A CA 1
ATOM 1340 C C . ALA A 1 181 ? 17.799 0.354 -14.346 1.00 95.25 181 ALA A C 1
ATOM 1342 O O . ALA A 1 181 ? 17.038 0.093 -13.412 1.00 95.25 181 ALA A O 1
ATOM 1343 N N . MET A 1 182 ? 19.128 0.234 -14.237 1.00 95.81 182 MET A N 1
ATOM 1344 C CA . MET A 1 182 ? 19.809 -0.246 -13.031 1.00 95.81 182 MET A CA 1
ATOM 1345 C C . MET A 1 182 ? 19.580 0.676 -11.823 1.00 95.81 182 MET A C 1
ATOM 1347 O O . MET A 1 182 ? 19.217 0.198 -10.748 1.00 95.81 182 MET A O 1
ATOM 1351 N N . VAL A 1 183 ? 19.749 1.994 -11.982 1.00 95.50 183 VAL A N 1
ATOM 1352 C CA . VAL A 1 183 ? 19.556 2.960 -10.883 1.00 95.50 183 VAL A CA 1
ATOM 1353 C C . VAL A 1 183 ? 18.088 3.023 -10.443 1.00 95.50 183 VAL A C 1
ATOM 1355 O O . VAL A 1 183 ? 17.813 3.034 -9.242 1.00 95.50 183 VAL A O 1
ATOM 1358 N N . LEU A 1 184 ? 17.142 2.997 -11.390 1.00 95.31 184 LEU A N 1
ATOM 1359 C CA . LEU A 1 184 ? 15.707 2.922 -11.090 1.00 95.31 184 LEU A CA 1
ATOM 1360 C C . LEU A 1 184 ? 15.364 1.628 -10.333 1.00 95.31 184 LEU A C 1
ATOM 1362 O O . LEU A 1 184 ? 14.661 1.677 -9.324 1.00 95.31 184 LEU A O 1
ATOM 1366 N N . LEU A 1 185 ? 15.891 0.478 -10.770 1.00 95.25 185 LEU A N 1
ATOM 1367 C CA . LEU A 1 185 ? 15.654 -0.808 -10.112 1.00 95.25 185 LEU A CA 1
ATOM 1368 C C . LEU A 1 185 ? 16.194 -0.825 -8.675 1.00 95.25 185 LEU A C 1
ATOM 1370 O O . LEU A 1 185 ? 15.472 -1.229 -7.764 1.00 95.25 185 LEU A O 1
ATOM 1374 N N . LEU A 1 186 ? 17.433 -0.375 -8.456 1.00 95.38 186 LEU A N 1
ATOM 1375 C CA . LEU A 1 186 ? 18.037 -0.327 -7.118 1.00 95.38 186 LEU A CA 1
ATOM 1376 C C . LEU A 1 186 ? 17.240 0.571 -6.158 1.00 95.38 186 LEU A C 1
ATOM 1378 O O . LEU A 1 186 ? 17.081 0.218 -4.989 1.00 95.38 186 LEU A O 1
ATOM 1382 N N . PHE A 1 187 ? 16.683 1.680 -6.651 1.00 94.12 187 PHE A N 1
ATOM 1383 C CA . PHE A 1 187 ? 15.815 2.551 -5.858 1.00 94.12 187 PHE A CA 1
ATOM 1384 C C . PHE A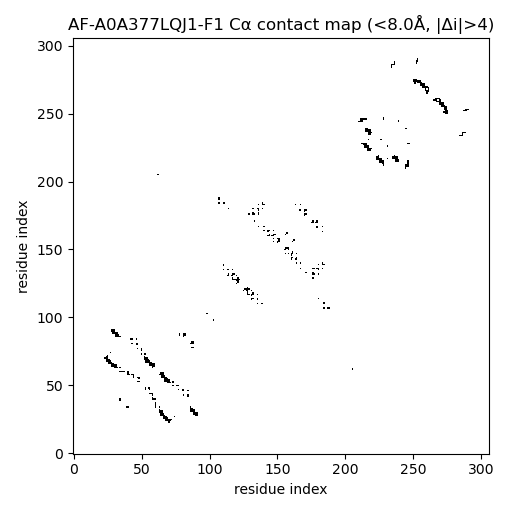 1 187 ? 14.474 1.890 -5.507 1.00 94.12 187 PHE A C 1
ATOM 1386 O O . PHE A 1 187 ? 14.115 1.871 -4.333 1.00 94.12 187 PHE A O 1
ATOM 1393 N N . LEU A 1 188 ? 13.785 1.252 -6.465 1.00 91.31 188 LEU A N 1
ATOM 1394 C CA . LEU A 1 188 ? 12.542 0.510 -6.184 1.00 91.31 188 LEU A CA 1
ATOM 1395 C C . LEU A 1 188 ? 12.762 -0.667 -5.210 1.00 91.31 188 LEU A C 1
ATOM 1397 O O . LEU A 1 188 ? 11.877 -0.986 -4.411 1.00 91.31 188 LEU A O 1
ATOM 1401 N N . ILE A 1 189 ? 13.934 -1.314 -5.252 1.00 94.12 189 ILE A N 1
ATOM 1402 C CA . ILE A 1 189 ? 14.335 -2.310 -4.244 1.00 94.12 189 ILE A CA 1
ATOM 1403 C C . ILE A 1 189 ? 14.476 -1.635 -2.870 1.00 94.12 189 ILE A C 1
ATOM 1405 O O . ILE A 1 189 ? 13.944 -2.154 -1.888 1.00 94.12 189 ILE A O 1
ATOM 1409 N N . GLY A 1 190 ? 15.140 -0.477 -2.801 1.00 92.25 190 GLY A N 1
ATOM 1410 C CA . GLY A 1 190 ? 15.292 0.326 -1.583 1.00 92.25 190 GLY A CA 1
ATOM 1411 C C . GLY A 1 190 ? 13.955 0.716 -0.947 1.00 92.25 190 GLY A C 1
ATOM 1412 O O . GLY A 1 190 ? 13.705 0.346 0.201 1.00 92.25 190 GLY A O 1
ATOM 1413 N N . GLU A 1 191 ? 13.063 1.362 -1.706 1.00 87.12 191 GLU A N 1
ATOM 1414 C CA . GLU A 1 191 ? 11.716 1.746 -1.247 1.00 87.12 191 GLU A CA 1
ATOM 1415 C C . GLU A 1 191 ? 10.927 0.536 -0.716 1.00 87.12 191 GLU A C 1
ATOM 1417 O O . GLU A 1 191 ? 10.279 0.605 0.334 1.00 87.12 191 GLU A O 1
ATOM 1422 N N . ARG A 1 192 ? 10.995 -0.616 -1.405 1.00 87.75 192 ARG A N 1
ATOM 1423 C CA . ARG A 1 192 ? 10.264 -1.819 -0.976 1.00 87.75 192 ARG A CA 1
ATOM 1424 C C . ARG A 1 192 ? 10.875 -2.470 0.269 1.00 87.75 192 ARG A C 1
ATOM 1426 O O . ARG A 1 192 ? 10.119 -3.027 1.069 1.00 87.75 192 ARG A O 1
ATOM 1433 N N . LEU A 1 193 ? 12.193 -2.389 0.465 1.00 88.12 193 LEU A N 1
ATOM 1434 C CA . LEU A 1 193 ? 12.862 -2.833 1.695 1.00 88.12 193 LEU A CA 1
ATOM 1435 C C . LEU A 1 193 ? 12.529 -1.923 2.887 1.00 88.12 193 LEU A C 1
ATOM 1437 O O . LEU A 1 193 ? 12.246 -2.437 3.973 1.00 88.12 193 LEU A O 1
ATOM 1441 N N . GLU A 1 194 ? 12.488 -0.604 2.686 1.00 84.56 194 GLU A N 1
ATOM 1442 C CA . GLU A 1 194 ? 12.079 0.364 3.712 1.00 84.56 194 GLU A CA 1
ATOM 1443 C C . GLU A 1 194 ? 10.621 0.132 4.140 1.00 84.56 194 GLU A C 1
ATOM 1445 O O . GLU A 1 194 ? 10.342 -0.080 5.325 1.00 84.56 194 GLU A O 1
ATOM 1450 N N . GLY A 1 195 ? 9.695 0.049 3.176 1.00 81.56 195 GLY A N 1
ATOM 1451 C CA . GLY A 1 195 ? 8.287 -0.256 3.443 1.00 81.56 195 GLY A CA 1
ATOM 1452 C C . GLY A 1 195 ? 8.086 -1.620 4.119 1.00 81.56 195 GLY A C 1
ATOM 1453 O O . GLY A 1 195 ? 7.271 -1.753 5.038 1.00 81.56 195 GLY A O 1
ATOM 1454 N N . TRP A 1 196 ? 8.870 -2.638 3.740 1.00 83.12 196 TRP A N 1
ATOM 1455 C CA . TRP A 1 196 ? 8.865 -3.934 4.425 1.00 83.12 196 TRP A CA 1
ATOM 1456 C C . TRP A 1 196 ? 9.282 -3.798 5.895 1.00 83.12 196 TRP A C 1
ATOM 1458 O O . TRP A 1 196 ? 8.543 -4.264 6.771 1.00 83.12 196 TRP A O 1
ATOM 1468 N N . ALA A 1 197 ? 10.401 -3.122 6.174 1.00 79.19 197 ALA A N 1
ATOM 1469 C CA . ALA A 1 197 ? 10.922 -2.922 7.525 1.00 79.19 197 ALA A CA 1
ATOM 1470 C C . ALA A 1 197 ? 9.943 -2.126 8.407 1.00 79.19 197 ALA A C 1
ATOM 1472 O O . ALA A 1 197 ? 9.610 -2.563 9.515 1.00 79.19 197 ALA A O 1
ATOM 1473 N N . ALA A 1 198 ? 9.392 -1.024 7.887 1.00 76.94 198 ALA A N 1
ATOM 1474 C CA . ALA A 1 198 ? 8.386 -0.215 8.572 1.00 76.94 198 ALA A CA 1
ATOM 1475 C C . ALA A 1 198 ? 7.108 -1.021 8.885 1.00 76.94 198 ALA A C 1
ATOM 1477 O O . ALA A 1 198 ? 6.591 -0.960 10.006 1.00 76.94 198 ALA A O 1
ATOM 1478 N N . SER A 1 199 ? 6.632 -1.843 7.938 1.00 72.88 199 SER A N 1
ATOM 1479 C CA . SER A 1 199 ? 5.474 -2.721 8.165 1.00 72.88 199 SER A CA 1
ATOM 1480 C C . SER A 1 199 ? 5.764 -3.818 9.199 1.00 72.88 199 SER A C 1
ATOM 1482 O O . SER A 1 199 ? 4.879 -4.195 9.971 1.00 72.88 199 SER A O 1
ATOM 1484 N N . ARG A 1 200 ? 7.002 -4.336 9.245 1.00 77.56 200 ARG A N 1
ATOM 1485 C CA . ARG A 1 200 ? 7.418 -5.380 10.191 1.00 77.56 200 ARG A CA 1
ATOM 1486 C C . ARG A 1 200 ? 7.484 -4.843 11.619 1.00 77.56 200 ARG A C 1
ATOM 1488 O O . ARG A 1 200 ? 7.043 -5.548 12.524 1.00 77.56 200 ARG A O 1
ATOM 1495 N N . ALA A 1 201 ? 7.953 -3.608 11.805 1.00 74.94 201 ALA A N 1
ATOM 1496 C CA . ALA A 1 201 ? 7.928 -2.921 13.095 1.00 74.94 201 ALA A CA 1
ATOM 1497 C C . ALA A 1 201 ? 6.484 -2.687 13.585 1.00 74.94 201 ALA A C 1
ATOM 1499 O O . ALA A 1 201 ? 6.134 -3.104 14.691 1.00 74.94 201 ALA A O 1
ATOM 1500 N N . ARG A 1 202 ? 5.610 -2.118 12.737 1.00 70.88 202 ARG A N 1
ATOM 1501 C CA . ARG A 1 202 ? 4.189 -1.886 13.072 1.00 70.88 202 ARG A CA 1
ATOM 1502 C C . ARG A 1 202 ? 3.439 -3.167 13.450 1.00 70.88 202 ARG A C 1
ATOM 1504 O O . ARG A 1 202 ? 2.688 -3.155 14.422 1.00 70.88 202 ARG A O 1
ATOM 1511 N N . LYS A 1 203 ? 3.696 -4.286 12.759 1.00 67.62 203 LYS A N 1
ATOM 1512 C CA . LYS A 1 203 ? 3.056 -5.589 13.038 1.00 67.62 203 LYS A CA 1
ATOM 1513 C C . LYS A 1 203 ? 3.312 -6.123 14.455 1.00 67.62 203 LYS A C 1
ATOM 1515 O O . LYS A 1 203 ? 2.468 -6.847 14.977 1.00 67.62 203 LYS A O 1
ATOM 1520 N N . GLY A 1 204 ? 4.430 -5.759 15.090 1.00 67.19 204 GLY A N 1
ATOM 1521 C CA . GLY A 1 204 ? 4.685 -6.088 16.499 1.00 67.19 204 GLY A CA 1
ATOM 1522 C C . GLY A 1 204 ? 3.774 -5.320 17.463 1.00 67.19 204 GLY A C 1
ATOM 1523 O O . GLY A 1 204 ? 3.253 -5.896 18.412 1.00 67.19 204 GLY A O 1
ATOM 1524 N N . VAL A 1 205 ? 3.517 -4.039 17.181 1.00 69.31 205 VAL A N 1
ATOM 1525 C CA . VAL A 1 205 ? 2.641 -3.181 17.998 1.00 69.31 205 VAL A CA 1
ATOM 1526 C C . VAL A 1 205 ? 1.165 -3.530 17.780 1.00 69.31 205 VAL A C 1
ATOM 1528 O O . VAL A 1 205 ? 0.407 -3.642 18.743 1.00 69.31 205 VAL A O 1
ATOM 1531 N N . SER A 1 206 ? 0.746 -3.776 16.534 1.00 60.75 206 SER A N 1
ATOM 1532 C CA . SER A 1 206 ? -0.644 -4.146 16.229 1.00 60.75 206 SER A CA 1
ATOM 1533 C C . SER A 1 206 ? -1.048 -5.492 16.841 1.00 60.75 206 SER A C 1
ATOM 1535 O O . SER A 1 206 ? -2.216 -5.681 17.173 1.00 60.75 206 SER A O 1
ATOM 1537 N N . ALA A 1 207 ? -0.096 -6.414 17.031 1.00 61.66 207 ALA A N 1
ATOM 1538 C CA . ALA A 1 207 ? -0.347 -7.687 17.704 1.00 61.66 207 ALA A CA 1
ATOM 1539 C C . ALA A 1 207 ? -0.833 -7.499 19.152 1.00 61.66 207 ALA A C 1
ATOM 1541 O O . ALA A 1 207 ? -1.705 -8.244 19.582 1.00 61.66 207 ALA A O 1
ATOM 1542 N N . LEU A 1 208 ? -0.342 -6.479 19.868 1.00 63.28 208 LEU A N 1
ATOM 1543 C CA . LEU A 1 208 ? -0.795 -6.145 21.226 1.00 63.28 208 LEU A CA 1
ATOM 1544 C C . LEU A 1 208 ? -2.204 -5.531 21.235 1.00 63.28 208 LEU A C 1
ATOM 1546 O O . LEU A 1 208 ? -2.992 -5.807 22.134 1.00 63.28 208 LEU A O 1
ATOM 1550 N N . MET A 1 209 ? -2.553 -4.739 20.215 1.00 59.03 209 MET A N 1
ATOM 1551 C CA . MET A 1 209 ? -3.895 -4.149 20.086 1.00 59.03 209 MET A CA 1
ATOM 1552 C C . MET A 1 209 ? -4.973 -5.206 19.801 1.00 59.03 209 MET A C 1
ATOM 1554 O O . MET A 1 209 ? -6.093 -5.090 20.293 1.00 59.03 209 MET A O 1
ATOM 1558 N N . ALA A 1 210 ? -4.626 -6.268 19.067 1.00 58.56 210 ALA A N 1
ATOM 1559 C CA . ALA A 1 210 ? -5.531 -7.367 18.722 1.00 58.56 210 ALA A CA 1
ATOM 1560 C C . ALA A 1 210 ? -5.903 -8.295 19.902 1.00 58.56 210 ALA A C 1
ATOM 1562 O O . ALA A 1 210 ? -6.649 -9.255 19.711 1.00 58.56 210 ALA A O 1
ATOM 1563 N N . LEU A 1 211 ? -5.394 -8.047 21.118 1.00 59.62 211 LEU A N 1
ATOM 1564 C CA . LEU A 1 211 ? -5.768 -8.821 22.308 1.00 59.62 211 LEU A CA 1
ATOM 1565 C C . LEU A 1 211 ? -7.092 -8.378 22.940 1.00 59.62 211 LEU A C 1
ATOM 1567 O O . LEU A 1 211 ? -7.671 -9.158 23.698 1.00 59.62 211 LEU A O 1
ATOM 1571 N N . LYS A 1 212 ? -7.596 -7.174 22.643 1.00 57.22 212 LYS A N 1
ATOM 1572 C CA . LYS A 1 212 ? -8.943 -6.789 23.077 1.00 57.22 212 LYS A CA 1
ATOM 1573 C C . LYS A 1 212 ? -9.966 -7.358 22.079 1.00 57.22 212 LYS A C 1
ATOM 1575 O O . LYS A 1 212 ? -9.824 -7.088 20.888 1.00 57.22 212 LYS A O 1
ATOM 1580 N N . PRO A 1 213 ? -10.979 -8.137 22.514 1.00 62.53 213 PRO A N 1
ATOM 1581 C CA . PRO A 1 213 ? -12.078 -8.518 21.626 1.00 62.53 213 PRO A CA 1
ATOM 1582 C C . PRO A 1 213 ? -12.855 -7.269 21.170 1.00 62.53 213 PRO A C 1
ATOM 1584 O O . PRO A 1 213 ? -12.700 -6.200 21.751 1.00 62.53 213 PRO A O 1
ATOM 1587 N N . GLU A 1 214 ? -13.702 -7.381 20.144 1.00 71.88 214 GLU A N 1
ATOM 1588 C CA . GLU A 1 214 ? -14.530 -6.252 19.664 1.00 71.88 214 GLU A CA 1
ATOM 1589 C C . GLU A 1 214 ? -16.003 -6.357 20.121 1.00 71.88 214 GLU A C 1
ATOM 1591 O O . GLU A 1 214 ? -16.733 -5.361 20.154 1.00 71.88 214 GLU A O 1
ATOM 1596 N N . THR A 1 215 ? -16.430 -7.544 20.567 1.00 77.88 215 THR A N 1
ATOM 1597 C CA . THR A 1 215 ? -17.786 -7.845 21.053 1.00 77.88 215 THR A CA 1
ATOM 1598 C C . THR A 1 215 ? -17.786 -8.515 22.432 1.00 77.88 215 THR A C 1
ATOM 1600 O O . THR A 1 215 ? -16.765 -9.015 22.907 1.00 77.88 215 THR A O 1
ATOM 1603 N N . ALA A 1 216 ? -18.950 -8.513 23.085 1.00 85.12 216 ALA A N 1
ATOM 1604 C CA . ALA A 1 216 ? -19.209 -9.152 24.370 1.00 85.12 216 ALA A CA 1
ATOM 1605 C C . ALA A 1 216 ? -20.641 -9.709 24.432 1.00 85.12 216 ALA A C 1
ATOM 1607 O O . ALA A 1 216 ? -21.566 -9.120 23.873 1.00 85.12 216 ALA A O 1
ATOM 1608 N N . THR A 1 217 ? -20.851 -10.815 25.147 1.00 84.75 217 THR A N 1
ATOM 1609 C CA . THR A 1 217 ? -22.176 -11.439 25.308 1.00 84.75 217 THR A CA 1
ATOM 1610 C C . THR A 1 217 ? -22.880 -10.873 26.539 1.00 84.75 217 THR A C 1
ATOM 1612 O O . THR A 1 217 ? -22.691 -11.378 27.639 1.00 84.75 217 THR A O 1
ATOM 1615 N N . ARG A 1 218 ? -23.695 -9.825 26.410 1.00 89.06 218 ARG A N 1
ATOM 1616 C CA . ARG A 1 218 ? -24.471 -9.308 27.549 1.00 89.06 218 ARG A CA 1
ATOM 1617 C C . ARG A 1 218 ? -25.669 -10.214 27.857 1.00 89.06 218 ARG A C 1
ATOM 1619 O O . ARG A 1 218 ? -26.373 -10.636 26.947 1.00 89.06 218 ARG A O 1
ATOM 1626 N N . VAL A 1 219 ? -25.941 -10.465 29.135 1.00 86.62 219 VAL A N 1
ATOM 1627 C CA . VAL A 1 219 ? -27.068 -11.269 29.624 1.00 86.62 219 VAL A CA 1
ATOM 1628 C C . VAL A 1 219 ? -28.126 -10.362 30.251 1.00 86.62 219 VAL A C 1
ATOM 1630 O O . VAL A 1 219 ? -27.968 -9.868 31.366 1.00 86.62 219 VAL A O 1
ATOM 1633 N N . ALA A 1 220 ? -29.227 -10.139 29.539 1.00 83.69 220 ALA A N 1
ATOM 1634 C CA . ALA A 1 220 ? -30.369 -9.373 30.028 1.00 83.69 220 ALA A CA 1
ATOM 1635 C C . ALA A 1 220 ? -31.396 -10.332 30.654 1.00 83.69 220 ALA A C 1
ATOM 1637 O O . ALA A 1 220 ? -32.289 -10.856 29.986 1.00 83.69 220 ALA A O 1
ATOM 1638 N N . GLY A 1 221 ? -31.239 -10.616 31.950 1.00 80.31 221 GLY A N 1
ATOM 1639 C CA . GLY A 1 221 ? -32.095 -11.560 32.676 1.00 80.31 221 GLY A CA 1
ATOM 1640 C C . GLY A 1 221 ? -31.871 -13.008 32.232 1.00 80.31 221 GLY A C 1
ATOM 1641 O O . GLY A 1 221 ? -31.029 -13.695 32.801 1.00 80.31 221 GLY A O 1
ATOM 1642 N N . ASN A 1 222 ? -32.628 -13.467 31.231 1.00 79.69 222 ASN A N 1
ATOM 1643 C CA . ASN A 1 222 ? -32.528 -14.820 30.663 1.00 79.69 222 ASN A CA 1
ATOM 1644 C C . ASN A 1 222 ? -32.154 -14.825 29.163 1.00 79.69 222 ASN A C 1
ATOM 1646 O O . ASN A 1 222 ? -32.040 -15.891 28.561 1.00 79.69 222 ASN A O 1
ATOM 1650 N N . GLU A 1 223 ? -31.967 -13.652 28.552 1.00 86.31 223 GLU A N 1
ATOM 1651 C CA . GLU A 1 223 ? -31.588 -13.498 27.143 1.00 86.31 223 GLU A CA 1
ATOM 1652 C C . GLU A 1 223 ? -30.092 -13.172 27.007 1.00 86.31 223 GLU A C 1
ATOM 1654 O O . GLU A 1 223 ? -29.565 -12.353 27.760 1.00 86.31 223 GLU A O 1
ATOM 1659 N N . ARG A 1 224 ? -29.408 -13.790 26.034 1.00 88.00 224 ARG A N 1
ATOM 1660 C CA . ARG A 1 224 ? -28.012 -13.488 25.676 1.00 88.00 224 ARG A CA 1
ATOM 1661 C C . ARG A 1 224 ? -27.970 -12.647 24.402 1.00 88.00 224 ARG A C 1
ATOM 1663 O O . ARG A 1 224 ? -28.427 -13.102 23.359 1.00 88.00 224 ARG A O 1
ATOM 1670 N N . GLN A 1 225 ? -27.374 -11.464 24.483 1.00 86.38 225 GLN A N 1
ATOM 1671 C CA . GLN A 1 225 ? -27.234 -10.503 23.391 1.00 86.38 225 GLN A CA 1
ATOM 1672 C C . GLN A 1 225 ? -25.752 -10.225 23.124 1.00 86.38 225 GLN A C 1
ATOM 1674 O O . GLN A 1 225 ? -25.059 -9.657 23.968 1.00 86.38 225 GLN A O 1
ATOM 1679 N N . THR A 1 226 ? -25.257 -10.582 21.940 1.00 86.00 226 THR A N 1
ATOM 1680 C CA . THR A 1 226 ? -23.919 -10.166 21.501 1.00 86.00 226 THR A CA 1
ATOM 1681 C C . THR A 1 226 ? -23.945 -8.680 21.152 1.00 86.00 226 THR A C 1
ATOM 1683 O O . THR A 1 226 ? -24.619 -8.276 20.206 1.00 86.00 226 THR A O 1
ATOM 1686 N N . VAL A 1 227 ? -23.209 -7.866 21.905 1.00 83.56 227 VAL A N 1
ATOM 1687 C CA . VAL A 1 227 ? -23.100 -6.412 21.718 1.00 83.56 227 VAL A CA 1
ATOM 1688 C C . VAL A 1 227 ? -21.657 -6.015 21.407 1.00 83.56 227 VAL A C 1
ATOM 1690 O O . VAL A 1 227 ? -20.716 -6.703 21.803 1.00 83.56 227 VAL A O 1
ATOM 1693 N N . ALA A 1 228 ? -21.458 -4.897 20.708 1.00 82.12 228 ALA A N 1
ATOM 1694 C CA . ALA A 1 228 ? -20.135 -4.280 20.596 1.00 82.12 228 ALA A CA 1
ATOM 1695 C C . ALA A 1 228 ? -19.674 -3.775 21.974 1.00 82.12 228 ALA A C 1
ATOM 1697 O O . ALA A 1 228 ? -20.496 -3.290 22.755 1.00 82.12 228 ALA A O 1
ATOM 1698 N N . ILE A 1 229 ? -18.372 -3.831 22.276 1.00 79.06 229 ILE A N 1
ATOM 1699 C CA . ILE A 1 229 ? -17.859 -3.441 23.607 1.00 79.06 229 ILE A CA 1
ATOM 1700 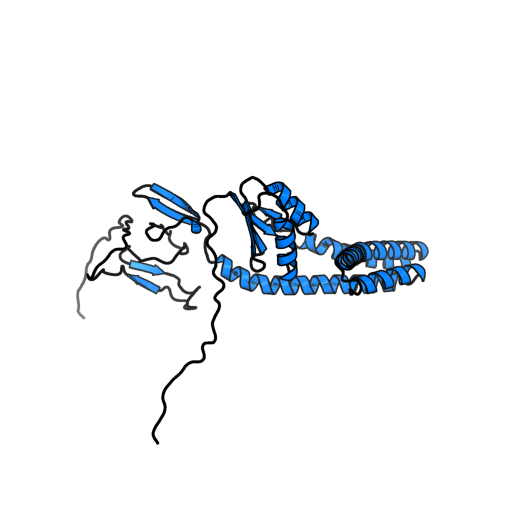C C . ILE A 1 229 ? -18.213 -1.996 23.975 1.00 79.06 229 ILE A C 1
ATOM 1702 O O . ILE A 1 229 ? -18.532 -1.721 25.127 1.00 79.06 229 ILE A O 1
ATOM 1706 N N . ASN A 1 230 ? -18.234 -1.086 23.002 1.00 78.44 230 ASN A N 1
ATOM 1707 C CA . ASN A 1 230 ? -18.574 0.323 23.229 1.00 78.44 230 ASN A CA 1
ATOM 1708 C C . ASN A 1 230 ? -20.049 0.542 23.633 1.00 78.44 230 ASN A C 1
ATOM 1710 O O . ASN A 1 230 ? -20.397 1.631 24.077 1.00 78.44 230 ASN A O 1
ATOM 1714 N N . ALA A 1 231 ? -20.915 -0.469 23.486 1.00 80.69 231 ALA A N 1
ATOM 1715 C CA . ALA A 1 231 ? -22.306 -0.437 23.940 1.00 80.69 231 ALA A CA 1
ATOM 1716 C C . ALA A 1 231 ? -22.492 -0.977 25.374 1.00 80.69 231 ALA A C 1
ATOM 1718 O O . ALA A 1 231 ? -23.608 -0.923 25.899 1.00 80.69 231 ALA A O 1
ATOM 1719 N N . LEU A 1 232 ? -21.428 -1.493 26.003 1.00 82.94 232 LEU A N 1
ATOM 1720 C CA . LEU A 1 232 ? -21.444 -1.917 27.401 1.00 82.94 232 LEU A CA 1
ATOM 1721 C C . LEU A 1 232 ? -21.469 -0.708 28.332 1.00 82.94 232 LEU A C 1
ATOM 1723 O O . LEU A 1 232 ? -20.671 0.220 28.190 1.00 82.94 232 LEU A O 1
ATOM 1727 N N . ARG A 1 233 ? -22.348 -0.744 29.331 1.00 85.38 233 ARG A N 1
ATOM 1728 C CA . ARG A 1 233 ? -22.429 0.286 30.377 1.00 85.38 233 ARG A CA 1
ATOM 1729 C C . ARG A 1 233 ? -21.884 -0.236 31.712 1.00 85.38 233 ARG A C 1
ATOM 1731 O O . ARG A 1 233 ? -21.970 -1.438 31.970 1.00 85.38 233 ARG A O 1
ATOM 1738 N N . PRO A 1 234 ? -21.347 0.627 32.598 1.00 83.44 234 PRO A N 1
ATOM 1739 C CA . PRO A 1 234 ? -21.047 0.242 33.975 1.00 83.44 234 PRO A CA 1
ATOM 1740 C C . PRO A 1 234 ? -22.327 -0.269 34.646 1.00 83.44 234 PRO A C 1
ATOM 1742 O O . PRO A 1 234 ? -23.267 0.494 34.854 1.00 83.44 234 PRO A O 1
ATOM 1745 N N . GLY A 1 235 ? -22.379 -1.573 34.918 1.00 80.88 235 GLY A N 1
ATOM 1746 C CA . GLY A 1 235 ? -23.616 -2.260 35.293 1.00 80.88 235 GLY A CA 1
ATOM 1747 C C . GLY A 1 235 ? -24.096 -3.335 34.307 1.00 80.88 235 GLY A C 1
ATOM 1748 O O . GLY A 1 235 ? -25.092 -3.988 34.598 1.00 80.88 235 GLY A O 1
ATOM 1749 N N . ASP A 1 236 ? -23.418 -3.578 33.184 1.00 85.44 236 ASP A N 1
ATOM 1750 C CA . ASP A 1 236 ? -23.781 -4.666 32.265 1.00 85.44 236 ASP A CA 1
ATOM 1751 C C . ASP A 1 236 ? -23.221 -6.046 32.677 1.00 85.44 236 ASP A C 1
ATOM 1753 O O . ASP A 1 236 ? -22.214 -6.183 33.374 1.00 85.44 236 ASP A O 1
ATOM 1757 N N . VAL A 1 237 ? -23.912 -7.096 32.223 1.00 86.19 237 VAL A N 1
ATOM 1758 C CA . VAL A 1 237 ? -23.735 -8.501 32.631 1.00 86.19 237 VAL A CA 1
ATOM 1759 C C . VAL A 1 237 ? -23.096 -9.302 31.480 1.00 86.19 237 VAL A C 1
ATOM 1761 O O . VAL A 1 237 ? -23.775 -10.005 30.747 1.00 86.19 237 VAL A O 1
ATOM 1764 N N . ILE A 1 238 ? -21.790 -9.136 31.258 1.00 87.81 238 ILE A N 1
ATOM 1765 C CA . ILE A 1 238 ? -20.969 -9.755 30.183 1.00 87.81 238 ILE A CA 1
ATOM 1766 C C . ILE A 1 238 ? -20.523 -11.229 30.394 1.00 87.81 238 ILE A C 1
ATOM 1768 O O . ILE A 1 238 ? -19.574 -11.503 31.125 1.00 87.81 238 ILE A O 1
ATOM 1772 N N . GLU A 1 239 ? -21.150 -12.206 29.730 1.00 86.19 239 GLU A N 1
ATOM 1773 C CA . GLU A 1 239 ? -20.809 -13.638 29.846 1.00 86.19 239 GLU A CA 1
ATOM 1774 C C . GLU A 1 239 ? -19.574 -13.989 29.010 1.00 86.19 239 GLU A C 1
ATOM 1776 O O . GLU A 1 239 ? -19.548 -13.800 27.793 1.00 86.19 239 GLU A O 1
ATOM 1781 N N . VAL A 1 240 ? -18.547 -14.523 29.676 1.00 86.06 240 VAL A N 1
ATOM 1782 C CA . VAL A 1 240 ? -17.283 -14.939 29.058 1.00 86.06 240 VAL A CA 1
ATOM 1783 C C . VAL A 1 240 ? -17.183 -16.463 29.122 1.00 86.06 240 VAL A C 1
ATOM 1785 O O . VAL A 1 240 ? -17.195 -17.053 30.200 1.00 86.06 240 VAL A O 1
ATOM 1788 N N . ALA A 1 241 ? -17.101 -17.106 27.956 1.00 83.19 241 ALA A N 1
ATOM 1789 C CA . ALA A 1 241 ? -16.893 -18.548 27.849 1.00 83.19 241 ALA A CA 1
ATOM 1790 C C . ALA A 1 241 ? -15.463 -18.945 28.265 1.00 83.19 241 ALA A C 1
ATOM 1792 O O . ALA A 1 241 ? -14.544 -18.126 28.223 1.00 83.19 241 ALA A O 1
ATOM 1793 N N . ALA A 1 242 ? -15.249 -20.214 28.624 1.00 81.38 242 ALA A N 1
ATOM 1794 C CA . ALA A 1 242 ? -13.918 -20.726 28.957 1.00 81.38 242 ALA A CA 1
ATOM 1795 C C . ALA A 1 242 ? -12.929 -20.520 27.789 1.00 81.38 242 ALA A C 1
ATOM 1797 O O . ALA A 1 242 ? -13.237 -20.851 26.645 1.00 81.38 242 ALA A O 1
ATOM 1798 N N . GLY A 1 243 ? -11.754 -19.950 28.076 1.00 79.12 243 GLY A N 1
ATOM 1799 C CA . GLY A 1 243 ? -10.768 -19.540 27.063 1.00 79.12 243 GLY A CA 1
ATOM 1800 C C . GLY A 1 243 ? -11.083 -18.216 26.343 1.00 79.12 243 GLY A C 1
ATOM 1801 O O . GLY A 1 243 ? -10.276 -17.756 25.537 1.00 79.12 243 GLY A O 1
ATOM 1802 N N . GLY A 1 244 ? -12.223 -17.582 26.629 1.00 79.94 244 GLY A N 1
ATOM 1803 C CA . GLY A 1 244 ? -12.546 -16.233 26.168 1.00 79.94 244 GLY A CA 1
ATOM 1804 C C . GLY A 1 244 ? -11.757 -15.155 26.919 1.00 79.94 244 GLY A C 1
ATOM 1805 O O . GLY A 1 244 ? -11.424 -15.309 28.093 1.00 79.94 244 GLY A O 1
ATOM 1806 N N . ARG A 1 245 ? -11.474 -14.036 26.242 1.00 80.25 245 ARG A N 1
ATOM 1807 C CA . ARG A 1 245 ? -10.844 -12.851 26.849 1.00 80.25 245 ARG A CA 1
ATOM 1808 C C . ARG A 1 245 ? -11.900 -11.935 27.468 1.00 80.25 245 ARG A C 1
ATOM 1810 O O . ARG A 1 245 ? -13.009 -11.833 26.944 1.00 80.25 245 ARG A O 1
ATOM 1817 N N . LEU A 1 246 ? -11.546 -11.231 28.544 1.00 83.69 246 LEU A N 1
ATOM 1818 C CA . LEU A 1 246 ? -12.431 -10.235 29.149 1.00 83.69 246 LEU A CA 1
ATOM 1819 C C . LEU A 1 246 ? -12.549 -9.005 28.221 1.00 83.69 246 LEU A C 1
ATOM 1821 O O . LEU A 1 246 ? -11.527 -8.496 27.756 1.00 83.69 246 LEU A O 1
ATOM 1825 N N . PRO A 1 247 ? -13.767 -8.502 27.947 1.00 81.31 247 PRO A N 1
ATOM 1826 C CA . PRO A 1 247 ? -13.973 -7.325 27.099 1.00 81.31 247 PRO A CA 1
ATOM 1827 C C . PRO A 1 247 ? -13.736 -5.990 27.829 1.00 81.31 247 PRO A C 1
ATOM 1829 O O . PRO A 1 247 ? -13.410 -4.979 27.200 1.00 81.31 247 PRO A O 1
ATOM 1832 N N . ALA A 1 248 ? -13.915 -5.974 29.150 1.00 82.19 248 ALA A N 1
ATOM 1833 C CA . ALA A 1 248 ? -13.786 -4.810 30.019 1.00 82.19 248 ALA A CA 1
ATOM 1834 C C . ALA A 1 248 ? -13.477 -5.256 31.457 1.00 82.19 248 ALA A C 1
ATOM 1836 O O . ALA A 1 248 ? -13.707 -6.417 31.808 1.00 82.19 248 ALA A O 1
ATOM 1837 N N . ASP A 1 249 ? -12.999 -4.325 32.282 1.00 83.62 249 ASP A N 1
ATOM 1838 C CA . ASP A 1 249 ? -12.798 -4.539 33.716 1.00 83.62 249 ASP A CA 1
ATOM 1839 C C . ASP A 1 249 ? -14.139 -4.767 34.434 1.00 83.62 249 ASP A C 1
ATOM 1841 O O . ASP A 1 249 ? -15.156 -4.151 34.101 1.00 83.62 249 ASP A O 1
ATOM 1845 N N . GLY A 1 250 ? -14.157 -5.640 35.443 1.00 85.25 250 GLY A N 1
ATOM 1846 C CA . GLY A 1 250 ? -15.385 -5.977 36.161 1.00 85.25 250 GLY A CA 1
ATOM 1847 C C . GLY A 1 250 ? -15.166 -6.834 37.406 1.00 85.25 250 GLY A C 1
ATOM 1848 O O . GLY A 1 250 ? -14.091 -7.382 37.637 1.00 85.25 250 GLY A O 1
ATOM 1849 N N . THR A 1 251 ? -16.212 -6.949 38.225 1.00 82.00 251 THR A N 1
ATOM 1850 C CA . THR A 1 251 ? -16.181 -7.698 39.491 1.00 82.00 251 THR A CA 1
ATOM 1851 C C . THR A 1 251 ? -16.620 -9.144 39.283 1.00 82.00 251 THR A C 1
ATOM 1853 O O . THR A 1 251 ? -17.723 -9.390 38.795 1.00 82.00 251 THR A O 1
ATOM 1856 N N . LEU A 1 252 ? -15.802 -10.109 39.718 1.00 85.50 252 LEU A N 1
ATOM 1857 C CA . LEU A 1 252 ? -16.165 -11.526 39.674 1.00 85.50 252 LEU A CA 1
ATOM 1858 C C . LEU A 1 252 ? -17.338 -11.838 40.615 1.00 85.50 252 LEU A C 1
ATOM 1860 O O . LEU A 1 252 ? -17.304 -11.495 41.799 1.00 85.50 252 LEU A O 1
ATOM 1864 N N . LEU A 1 253 ? -18.349 -12.530 40.085 1.00 81.69 253 LEU A N 1
ATOM 1865 C CA . LEU A 1 253 ? -19.579 -12.888 40.803 1.00 81.69 253 LEU A CA 1
ATOM 1866 C C . LEU A 1 253 ? -19.907 -14.395 40.784 1.00 81.69 253 LEU A C 1
ATOM 1868 O O . LEU A 1 253 ? -20.762 -14.836 41.551 1.00 81.69 253 LEU A O 1
ATOM 1872 N N . THR A 1 254 ? -19.187 -15.209 40.004 1.00 76.81 254 THR A N 1
ATOM 1873 C CA . THR A 1 254 ? -19.061 -16.654 40.268 1.00 76.81 254 THR A CA 1
ATOM 1874 C C . THR A 1 254 ? -18.114 -16.880 41.449 1.00 76.81 254 THR A C 1
ATOM 1876 O O . THR A 1 2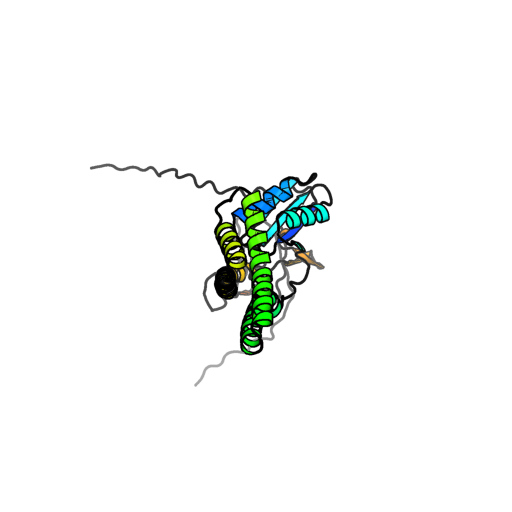54 ? -17.179 -16.110 41.648 1.00 76.81 254 THR A O 1
ATOM 1879 N N . ALA A 1 255 ? -18.339 -17.926 42.252 1.00 76.62 255 ALA A N 1
ATOM 1880 C CA . ALA A 1 255 ? -17.633 -18.114 43.527 1.00 76.62 255 ALA A CA 1
ATOM 1881 C C . ALA A 1 255 ? -16.096 -18.147 43.395 1.00 76.62 255 ALA A C 1
ATOM 1883 O O . ALA A 1 255 ? -15.396 -17.527 44.199 1.00 76.62 255 ALA A O 1
ATOM 1884 N N . THR A 1 256 ? -15.593 -18.835 42.368 1.00 79.75 256 THR A N 1
ATOM 1885 C CA . THR A 1 256 ? -14.180 -18.902 41.978 1.00 79.75 256 THR A CA 1
ATOM 1886 C C . THR A 1 256 ? -14.065 -18.904 40.451 1.00 79.75 256 THR A C 1
ATOM 1888 O O . THR A 1 256 ? -14.994 -19.327 39.755 1.00 79.75 256 THR A O 1
ATOM 1891 N N . ALA A 1 257 ? -12.945 -18.410 39.926 1.00 84.38 257 ALA A N 1
ATOM 1892 C CA . ALA A 1 257 ? -12.529 -18.561 38.532 1.00 84.38 257 ALA A CA 1
ATOM 1893 C C . ALA A 1 257 ? -11.006 -18.376 38.414 1.00 84.38 257 ALA A C 1
ATOM 1895 O O . ALA A 1 257 ? -10.395 -17.700 39.241 1.00 84.38 257 ALA A O 1
ATOM 1896 N N . SER A 1 258 ? -10.399 -18.965 37.385 1.00 84.31 258 SER A N 1
ATOM 1897 C CA . SER A 1 258 ? -8.976 -18.808 37.065 1.00 84.31 258 SER A CA 1
ATOM 1898 C C . SER A 1 258 ? -8.823 -17.971 35.796 1.00 84.31 258 SER A C 1
ATOM 1900 O O . SER A 1 258 ? -9.577 -18.174 34.839 1.00 84.31 258 SER A O 1
ATOM 1902 N N . PHE A 1 259 ? -7.877 -17.031 35.793 1.00 83.50 259 PHE A N 1
ATOM 1903 C CA . PHE A 1 259 ? -7.668 -16.079 34.704 1.00 83.50 259 PHE A CA 1
ATOM 1904 C C . PHE A 1 259 ? -6.214 -16.057 34.234 1.00 83.50 259 PHE A C 1
ATOM 1906 O O . PHE A 1 259 ? -5.285 -15.946 35.029 1.00 83.50 259 PHE A O 1
ATOM 1913 N N . ASP A 1 260 ? -6.026 -16.126 32.918 1.00 83.31 260 ASP A N 1
ATOM 1914 C CA . ASP A 1 260 ? -4.738 -15.883 32.275 1.00 83.31 260 ASP A CA 1
ATOM 1915 C C . ASP A 1 260 ? -4.503 -14.368 32.151 1.00 83.31 260 ASP A C 1
ATOM 1917 O O . ASP A 1 260 ? -4.969 -13.715 31.214 1.00 83.31 260 ASP A O 1
ATOM 1921 N N . GLU A 1 261 ? -3.801 -13.805 33.135 1.00 83.50 261 GLU A N 1
ATOM 1922 C CA . GLU A 1 261 ? -3.416 -12.389 33.173 1.00 83.50 261 GLU A CA 1
ATOM 1923 C C . GLU A 1 261 ? -2.054 -12.130 32.485 1.00 83.50 261 GLU A C 1
ATOM 1925 O O . GLU A 1 261 ? -1.619 -10.979 32.411 1.00 83.50 261 GLU A O 1
ATOM 1930 N N . SER A 1 262 ? -1.410 -13.157 31.902 1.00 81.81 262 SER A N 1
ATOM 1931 C CA . SER A 1 262 ? -0.047 -13.090 31.330 1.00 81.81 262 SER A CA 1
ATOM 1932 C C . SER A 1 262 ? 0.134 -12.002 30.268 1.00 81.81 262 SER A C 1
ATOM 1934 O O . SER A 1 262 ? 1.199 -11.396 30.160 1.00 81.81 262 SER A O 1
ATOM 1936 N N . ALA A 1 263 ? -0.926 -11.696 29.518 1.00 73.00 263 ALA A N 1
ATOM 1937 C CA . ALA A 1 263 ? -0.960 -10.632 28.519 1.00 73.00 263 ALA A CA 1
ATOM 1938 C C . ALA A 1 263 ? -0.819 -9.207 29.092 1.00 73.00 263 ALA A C 1
ATOM 1940 O O . ALA A 1 263 ? -0.547 -8.277 28.331 1.00 73.00 263 ALA A O 1
ATOM 1941 N N . LEU A 1 264 ? -1.047 -9.032 30.397 1.00 75.94 264 LEU A N 1
ATOM 1942 C CA . LEU A 1 264 ? -1.036 -7.747 31.098 1.00 75.94 264 LEU A CA 1
ATOM 1943 C C . LEU A 1 264 ? 0.043 -7.695 32.193 1.00 75.94 264 LEU A C 1
ATOM 1945 O O . LEU A 1 264 ? 0.670 -6.653 32.367 1.00 75.94 264 LEU A O 1
ATOM 1949 N N . THR A 1 265 ? 0.278 -8.803 32.904 1.00 79.44 265 THR A N 1
ATOM 1950 C CA . THR A 1 265 ? 1.274 -8.898 33.991 1.00 79.44 265 THR A CA 1
ATOM 1951 C C . THR A 1 265 ? 2.612 -9.497 33.551 1.00 79.44 265 THR A C 1
ATOM 1953 O O . THR A 1 265 ? 3.625 -9.272 34.208 1.00 79.44 265 THR A O 1
ATOM 1956 N N . GLY A 1 266 ? 2.636 -10.267 32.458 1.00 82.56 266 GLY A N 1
ATOM 1957 C CA . GLY A 1 266 ? 3.783 -11.086 32.053 1.00 82.56 266 GLY A CA 1
ATOM 1958 C C . GLY A 1 266 ? 3.925 -12.413 32.815 1.00 82.56 266 GLY A C 1
ATOM 1959 O O . GLY A 1 266 ? 4.849 -13.173 32.529 1.00 82.56 266 GLY A O 1
ATOM 1960 N N . GLU A 1 267 ? 3.038 -12.719 33.767 1.00 82.50 267 GLU A N 1
ATOM 1961 C CA . GLU A 1 267 ? 3.120 -13.929 34.594 1.00 82.50 267 GLU A CA 1
ATOM 1962 C C . GLU A 1 267 ? 2.443 -15.131 33.917 1.00 82.50 267 GLU A C 1
ATOM 1964 O O . GLU A 1 267 ? 1.243 -15.122 33.659 1.00 82.50 267 GLU A O 1
ATOM 1969 N N . SER A 1 268 ? 3.199 -16.201 33.656 1.00 79.38 268 SER A N 1
ATOM 1970 C CA . SER A 1 268 ? 2.729 -17.385 32.911 1.00 79.38 268 SER A CA 1
ATOM 1971 C C . SER A 1 268 ? 1.841 -18.362 33.703 1.00 79.38 268 SER A C 1
ATOM 1973 O O . SER A 1 268 ? 1.588 -19.469 33.225 1.00 79.38 268 SER A O 1
ATOM 1975 N N . ILE A 1 269 ? 1.423 -18.017 34.925 1.00 85.62 269 ILE A N 1
ATOM 1976 C CA . ILE A 1 269 ? 0.619 -18.880 35.804 1.00 85.62 269 ILE A CA 1
ATOM 1977 C C . ILE A 1 269 ? -0.775 -18.253 35.954 1.00 85.62 269 ILE A C 1
ATOM 1979 O O . ILE A 1 269 ? -0.862 -17.120 36.424 1.00 85.62 269 ILE A O 1
ATOM 1983 N N . PRO A 1 270 ? -1.866 -18.958 35.595 1.00 81.88 270 PRO A N 1
ATOM 1984 C CA . PRO A 1 270 ? -3.220 -18.434 35.750 1.00 81.88 270 PRO A CA 1
ATOM 1985 C C . PRO A 1 270 ? -3.560 -18.080 37.204 1.00 81.88 270 PRO A C 1
ATOM 1987 O O . PRO A 1 270 ? -3.413 -18.900 38.112 1.00 81.88 270 PRO A O 1
ATOM 1990 N N . VAL A 1 271 ? -4.059 -16.864 37.415 1.00 83.50 271 VAL A N 1
ATOM 1991 C CA . VAL A 1 271 ? -4.390 -16.314 38.732 1.00 83.50 271 VAL A CA 1
ATOM 1992 C C . VAL A 1 271 ? -5.789 -16.771 39.140 1.00 83.50 271 VAL A C 1
ATOM 1994 O O . VAL A 1 271 ? -6.768 -16.520 38.434 1.00 83.50 271 VAL A O 1
ATOM 1997 N N . GLU A 1 272 ? -5.918 -17.418 40.299 1.00 85.00 272 GLU A N 1
ATOM 1998 C CA . GLU A 1 272 ? -7.233 -17.679 40.888 1.00 85.00 272 GLU A CA 1
ATOM 1999 C C . GLU A 1 272 ? -7.812 -16.406 41.516 1.00 85.00 272 GLU A C 1
ATOM 2001 O O . GLU A 1 272 ? -7.215 -15.770 42.388 1.00 85.00 272 GLU A O 1
ATOM 2006 N N . ARG A 1 273 ? -9.026 -16.049 41.096 1.00 81.75 273 ARG A N 1
ATOM 2007 C CA . ARG A 1 273 ? -9.826 -14.967 41.668 1.00 81.75 273 ARG A CA 1
ATOM 2008 C C . ARG A 1 273 ? -11.066 -15.574 42.328 1.00 81.75 273 ARG A C 1
ATOM 2010 O O . ARG A 1 273 ? -11.710 -16.473 41.786 1.00 81.75 273 ARG A O 1
ATOM 2017 N N . THR A 1 274 ? -11.421 -15.069 43.505 1.00 79.94 274 THR A N 1
ATOM 2018 C CA . THR A 1 274 ? -12.641 -15.457 44.231 1.00 79.94 274 THR A CA 1
ATOM 2019 C C . THR A 1 274 ? -13.653 -14.312 44.208 1.00 79.94 274 THR A C 1
ATOM 2021 O O . THR A 1 274 ? -13.272 -13.148 44.058 1.00 79.94 274 THR A O 1
ATOM 2024 N N . ALA A 1 275 ? -14.948 -14.617 44.336 1.00 75.69 275 ALA A N 1
ATOM 2025 C CA . ALA A 1 275 ? -15.977 -13.583 44.433 1.00 75.69 275 ALA A CA 1
ATOM 2026 C C . ALA A 1 275 ? -15.706 -12.670 45.640 1.00 75.69 275 ALA A C 1
ATOM 2028 O O . ALA A 1 275 ? -15.661 -13.131 46.785 1.00 75.69 275 ALA A O 1
ATOM 2029 N N . VAL A 1 276 ? -15.569 -11.363 45.397 1.00 62.28 276 VAL A N 1
ATOM 2030 C CA . VAL A 1 276 ? -15.287 -10.384 46.455 1.00 62.28 276 VAL A CA 1
ATOM 2031 C C . VAL A 1 276 ? -16.486 -10.304 47.403 1.00 62.28 276 VAL A C 1
ATOM 2033 O O . VAL A 1 276 ? -17.498 -9.666 47.105 1.00 62.28 276 VAL A O 1
ATOM 2036 N N . LYS A 1 277 ? -16.382 -10.952 48.572 1.00 36.72 277 LYS A N 1
ATOM 2037 C CA . LYS A 1 277 ? -17.404 -10.884 49.625 1.00 36.72 277 LYS A CA 1
ATOM 2038 C C . LYS A 1 277 ? -17.566 -9.439 50.097 1.00 36.72 277 LYS A C 1
ATOM 2040 O O . LYS A 1 277 ? -16.742 -8.909 50.839 1.00 36.72 277 LYS A O 1
ATOM 2045 N N . LYS A 1 278 ? -18.669 -8.824 49.670 1.00 33.34 278 LYS A N 1
ATOM 2046 C CA . LYS A 1 278 ? -19.064 -7.442 49.956 1.00 33.34 278 LYS A CA 1
ATOM 2047 C C . LYS A 1 278 ? -19.315 -7.216 51.453 1.00 33.34 278 LYS A C 1
ATOM 2049 O O . LYS A 1 278 ? -20.448 -7.311 51.921 1.00 33.34 278 LYS A O 1
ATOM 2054 N N . TYR A 1 279 ? -18.263 -6.882 52.200 1.00 25.70 279 TYR A N 1
ATOM 2055 C CA . TYR A 1 279 ? -18.403 -6.301 53.536 1.00 25.70 279 TYR A CA 1
ATOM 2056 C C . TYR A 1 279 ? -19.070 -4.920 53.436 1.00 25.70 279 TYR A C 1
ATOM 2058 O O . TYR A 1 279 ? -18.795 -4.133 52.531 1.00 25.70 279 TYR A O 1
ATOM 2066 N N . LEU A 1 280 ? -20.011 -4.650 54.341 1.00 28.23 280 LEU A N 1
ATOM 2067 C CA . LEU A 1 280 ? -20.967 -3.552 54.202 1.00 28.23 280 LEU A CA 1
ATOM 2068 C C . LEU A 1 280 ? -20.433 -2.203 54.709 1.00 28.23 280 LEU A C 1
ATOM 2070 O O . LEU A 1 280 ? -20.467 -1.919 55.904 1.00 28.23 280 LEU A O 1
ATOM 2074 N N . ARG A 1 281 ? -20.118 -1.308 53.768 1.00 24.38 281 ARG A N 1
ATOM 2075 C CA . ARG A 1 281 ? -20.516 0.109 53.845 1.00 24.38 281 ARG A CA 1
ATOM 2076 C C . ARG A 1 281 ? -20.971 0.587 52.458 1.00 24.38 281 ARG A C 1
ATOM 2078 O O . ARG A 1 281 ? -20.495 0.102 51.439 1.00 24.38 281 ARG A O 1
ATOM 2085 N N . ALA A 1 282 ? -21.984 1.448 52.449 1.00 28.08 282 ALA A N 1
ATOM 2086 C CA . ALA A 1 282 ? -22.717 1.928 51.270 1.00 28.08 282 ALA A CA 1
ATOM 2087 C C . ALA A 1 282 ? -22.034 3.180 50.648 1.00 28.08 282 ALA A C 1
ATOM 2089 O O . ALA A 1 282 ? -21.175 3.746 51.328 1.00 28.08 282 ALA A O 1
ATOM 2090 N N . PRO A 1 283 ? -22.410 3.668 49.437 1.00 36.97 283 PRO A N 1
ATOM 2091 C CA . PRO A 1 283 ? -23.624 3.360 48.670 1.00 36.97 283 PRO A CA 1
ATOM 2092 C C . PRO A 1 283 ? -23.314 2.881 47.216 1.00 36.97 283 PRO A C 1
ATOM 2094 O O . PRO A 1 283 ? -22.445 2.014 47.106 1.00 36.97 283 PRO A O 1
ATOM 2097 N N . PRO A 1 284 ? -24.068 3.175 46.126 1.00 44.88 284 PRO A N 1
ATOM 2098 C CA . PRO A 1 284 ? -24.556 2.074 45.296 1.00 44.88 284 PRO A CA 1
ATOM 2099 C C . PRO A 1 284 ? -24.089 2.127 43.833 1.00 44.88 284 PRO A C 1
ATOM 2101 O O . PRO A 1 284 ? -24.524 2.974 43.059 1.00 44.88 284 PRO A O 1
ATOM 2104 N N . VAL A 1 285 ? -23.338 1.110 43.411 1.00 34.50 285 VAL A N 1
ATOM 2105 C CA . VAL A 1 285 ? -23.370 0.647 42.017 1.00 34.50 285 VAL A CA 1
ATOM 2106 C C . VAL A 1 285 ? -23.812 -0.809 42.041 1.00 34.50 285 VAL A C 1
ATOM 2108 O O . VAL A 1 285 ? -23.146 -1.675 42.614 1.00 34.50 285 VAL A O 1
ATOM 2111 N N . SER A 1 286 ? -24.994 -1.070 41.495 1.00 37.00 286 SER A N 1
ATOM 2112 C CA . SER A 1 286 ? -25.488 -2.420 41.266 1.00 37.00 286 SER A CA 1
ATOM 2113 C C . SER A 1 286 ? -24.925 -2.951 39.957 1.00 37.00 286 SER A C 1
ATOM 2115 O O . SER A 1 286 ? -25.101 -2.310 38.926 1.00 37.00 286 SER A O 1
ATOM 2117 N N . THR A 1 287 ? -24.384 -4.167 39.981 1.00 34.19 287 THR A N 1
ATOM 2118 C CA . THR A 1 287 ? -24.934 -5.194 39.096 1.00 34.19 287 THR A CA 1
ATOM 2119 C C . THR A 1 287 ? -24.729 -6.588 39.653 1.00 34.19 287 THR A C 1
ATOM 2121 O O . THR A 1 287 ? -23.853 -6.824 40.486 1.00 34.19 287 THR A O 1
ATOM 2124 N N . VAL A 1 288 ? -25.645 -7.473 39.273 1.00 35.75 288 VAL A N 1
ATOM 2125 C CA . VAL A 1 288 ? -25.838 -8.801 39.849 1.00 35.75 288 VAL A CA 1
ATOM 2126 C C . VAL A 1 288 ? -25.823 -9.823 38.722 1.00 35.75 288 VAL A C 1
ATOM 2128 O O . VAL A 1 288 ? -26.158 -9.525 37.580 1.00 35.75 288 VAL A O 1
ATOM 2131 N N . TRP A 1 289 ? -25.382 -11.024 39.063 1.00 35.69 289 TRP A N 1
ATOM 2132 C CA . TRP A 1 289 ? -24.829 -11.985 38.131 1.00 35.69 289 TRP A CA 1
ATOM 2133 C C . TRP A 1 289 ? -25.224 -13.399 38.538 1.00 35.69 289 TRP A C 1
ATOM 2135 O O . TRP A 1 289 ? -25.254 -13.715 39.727 1.00 35.69 289 TRP A O 1
ATOM 2145 N N . SER A 1 290 ? -25.511 -14.249 37.555 1.00 29.53 290 SER A N 1
ATOM 2146 C CA . SER A 1 290 ? -25.890 -15.643 37.771 1.00 29.53 290 SER A CA 1
ATOM 2147 C C . SER A 1 290 ? -25.410 -16.511 36.611 1.00 29.53 290 SER A C 1
ATOM 2149 O O . SER A 1 290 ? -25.639 -16.175 35.452 1.00 29.53 290 SER A O 1
ATOM 2151 N N . SER A 1 291 ? -24.793 -17.649 36.922 1.00 36.72 291 SER A N 1
ATOM 2152 C CA . SER A 1 291 ? -24.627 -18.766 35.991 1.00 36.72 291 SER A CA 1
ATOM 2153 C C . SER A 1 291 ? -24.902 -20.081 36.731 1.00 36.72 291 SER A C 1
ATOM 2155 O O . SER A 1 291 ? -24.739 -20.184 37.951 1.00 36.72 291 SER A O 1
ATOM 2157 N N . SER A 1 292 ? -25.446 -21.073 36.023 1.00 34.38 292 SER A N 1
ATOM 2158 C CA . SER A 1 292 ? -26.084 -22.227 36.667 1.00 34.38 292 SER A CA 1
ATOM 2159 C C . SER A 1 292 ? -25.108 -23.358 36.993 1.00 34.38 292 SER A C 1
ATOM 2161 O O . SER A 1 292 ? -24.487 -23.914 36.096 1.00 34.38 292 SER A O 1
ATOM 2163 N N . ARG A 1 293 ? -25.112 -23.755 38.273 1.00 35.19 293 ARG A N 1
ATOM 2164 C CA . ARG A 1 293 ? -24.844 -25.098 38.832 1.00 35.19 293 ARG A CA 1
ATOM 2165 C C . ARG A 1 293 ? -24.142 -26.119 37.920 1.00 35.19 293 ARG A C 1
ATOM 2167 O O . ARG A 1 293 ? -24.766 -26.683 37.024 1.00 35.19 293 ARG A O 1
ATOM 2174 N N . TYR A 1 294 ? -22.973 -26.566 38.372 1.00 28.70 294 TYR A N 1
ATOM 2175 C CA . TYR A 1 294 ? -22.651 -27.995 38.381 1.00 28.70 294 TYR A CA 1
ATOM 2176 C C . TYR A 1 294 ? -22.491 -28.441 39.842 1.00 28.70 294 TYR A C 1
ATOM 2178 O O . TYR A 1 294 ? -21.926 -27.699 40.646 1.00 28.70 294 TYR A O 1
ATOM 2186 N N . PHE A 1 295 ? -23.043 -29.597 40.215 1.00 31.67 295 PHE A N 1
ATOM 2187 C CA . PHE A 1 295 ? -22.997 -30.111 41.592 1.00 31.67 295 PHE A CA 1
ATOM 2188 C C . PHE A 1 295 ? -21.880 -31.162 41.733 1.00 31.67 295 PHE A C 1
ATOM 2190 O O . PHE A 1 295 ? -21.739 -31.996 40.836 1.00 31.67 295 PHE A O 1
ATOM 2197 N N . PRO A 1 296 ? -21.105 -31.168 42.833 1.00 38.75 296 PRO A N 1
ATOM 2198 C CA . PRO A 1 296 ? -20.179 -32.256 43.139 1.00 38.75 296 PRO A CA 1
ATOM 2199 C C . PRO A 1 296 ? -20.921 -33.466 43.729 1.00 38.75 296 PRO A C 1
ATOM 2201 O O . PRO A 1 296 ? -21.985 -33.312 44.330 1.00 38.75 296 PRO A O 1
ATOM 2204 N N . ASN A 1 297 ? -20.310 -34.652 43.638 1.00 31.06 297 ASN A N 1
ATOM 2205 C CA . ASN A 1 297 ? -20.647 -35.806 44.481 1.00 31.06 297 ASN A CA 1
ATOM 2206 C C . ASN A 1 297 ? -19.548 -36.015 45.553 1.00 31.06 297 ASN A C 1
ATOM 2208 O O . ASN A 1 297 ? -18.429 -35.532 45.356 1.00 31.06 297 ASN A O 1
ATOM 2212 N N . PRO A 1 298 ? -19.848 -36.635 46.713 1.00 37.22 298 PRO A N 1
ATOM 2213 C CA . PRO A 1 298 ? -19.196 -36.228 47.960 1.00 37.22 298 PRO A CA 1
ATOM 2214 C C . PRO A 1 298 ? -18.083 -37.147 48.501 1.00 37.22 298 PRO A C 1
ATOM 2216 O O . PRO A 1 298 ? -18.141 -38.366 48.402 1.00 37.22 298 PRO A O 1
ATOM 2219 N N . VAL A 1 299 ? -17.127 -36.492 49.169 1.00 38.72 299 VAL A N 1
ATOM 2220 C CA . VAL A 1 299 ? -16.415 -36.867 50.412 1.00 38.72 299 VAL A CA 1
ATOM 2221 C C . VAL A 1 299 ? -16.415 -38.347 50.846 1.00 38.72 299 VAL A C 1
ATOM 2223 O O . VAL A 1 299 ? -17.408 -38.834 51.379 1.00 38.72 299 VAL A O 1
ATOM 2226 N N . THR A 1 300 ? -15.217 -38.946 50.894 1.00 32.75 300 THR A N 1
ATOM 2227 C CA . THR A 1 300 ? -14.814 -39.855 51.990 1.00 32.75 300 THR A CA 1
ATOM 2228 C C . THR A 1 300 ? -13.342 -39.669 52.370 1.00 32.75 300 THR A C 1
ATOM 2230 O O . THR A 1 300 ? -12.453 -39.890 51.553 1.00 32.75 300 THR A O 1
ATOM 2233 N N . ALA A 1 301 ? -13.101 -39.321 53.632 1.00 36.09 301 ALA A N 1
ATOM 2234 C CA . ALA A 1 301 ? -11.838 -3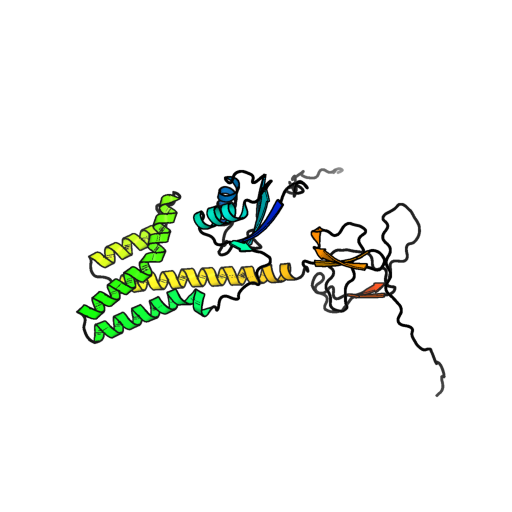9.426 54.371 1.00 36.09 301 ALA A CA 1
ATOM 2235 C C . ALA A 1 301 ? -12.187 -39.404 55.882 1.00 36.09 301 ALA A C 1
ATOM 2237 O O . ALA A 1 301 ? 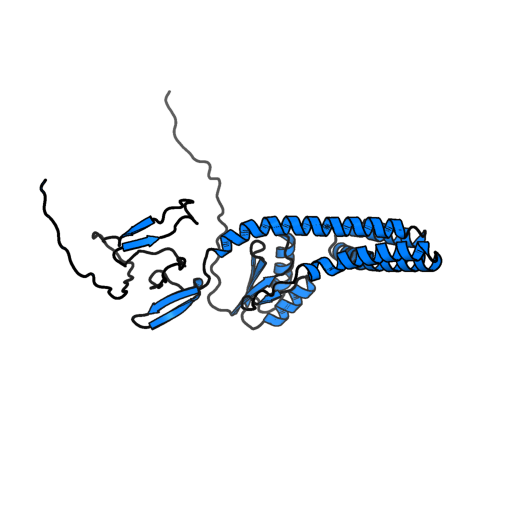-13.291 -38.950 56.203 1.00 36.09 301 ALA A O 1
ATOM 2238 N N . PRO A 1 302 ? -11.305 -39.805 56.822 1.00 48.28 302 PRO A N 1
ATOM 2239 C CA . PRO A 1 302 ? -9.953 -40.354 56.658 1.00 48.28 302 PRO A CA 1
ATOM 2240 C C . PRO A 1 302 ? -9.760 -41.733 57.340 1.00 48.28 302 PRO A C 1
ATOM 2242 O O . PRO A 1 302 ? -10.621 -42.202 58.081 1.00 48.28 302 PRO A O 1
ATOM 2245 N N . SER A 1 303 ? -8.570 -42.326 57.203 1.00 33.00 303 SER A N 1
ATOM 2246 C CA . SER A 1 303 ? -8.040 -43.304 58.170 1.00 33.00 303 SER A CA 1
ATOM 2247 C C . SER A 1 303 ? -6.510 -43.265 58.205 1.00 33.00 303 SER A C 1
ATOM 2249 O O . SER A 1 303 ? -5.869 -43.317 57.159 1.00 33.00 303 SER A O 1
ATOM 2251 N N . THR A 1 304 ? -5.937 -43.160 59.403 1.00 38.38 304 THR A N 1
ATOM 2252 C CA . THR A 1 304 ? -4.496 -43.298 59.686 1.00 38.38 304 THR A CA 1
ATOM 2253 C C . THR A 1 304 ? -4.116 -44.768 59.938 1.00 38.38 304 THR A C 1
ATOM 2255 O O . THR A 1 304 ? -4.983 -45.638 59.870 1.00 38.38 304 THR A O 1
ATOM 2258 N N . VAL A 1 305 ? -2.844 -45.014 60.300 1.00 38.38 305 VAL A N 1
ATOM 2259 C CA . VAL A 1 305 ? -2.197 -46.328 60.531 1.00 38.38 305 VAL A CA 1
ATOM 2260 C C . VAL A 1 305 ? -1.821 -47.018 59.202 1.00 38.38 305 VAL A C 1
ATOM 2262 O O . VAL A 1 305 ? -2.647 -47.118 58.302 1.00 38.38 305 VAL A O 1
ATOM 2265 N N . SER A 1 306 ? -0.587 -47.496 58.990 1.00 36.97 306 SER A N 1
ATOM 2266 C CA . SER A 1 306 ? 0.562 -47.657 59.916 1.00 36.97 306 SER A CA 1
ATOM 2267 C C . SER A 1 306 ? 1.695 -46.670 59.646 1.00 36.97 306 SER A C 1
ATOM 2269 O O . SER A 1 306 ? 1.946 -46.407 58.452 1.00 36.97 306 SER A O 1
#

Solvent-accessible surface area (backbone atoms only — not comparable to full-atom values): 18771 Å² total; per-residue (Å²): 128,86,83,89,84,90,84,83,83,88,74,79,77,78,72,78,75,82,72,76,77,74,97,77,55,52,75,47,58,28,35,40,54,87,49,87,40,75,69,51,31,52,51,46,42,57,45,48,71,70,42,87,60,56,78,45,72,51,59,42,52,92,75,29,34,40,40,39,30,16,77,57,93,48,66,70,59,47,51,49,37,36,45,72,74,69,35,52,74,42,56,73,87,54,77,82,76,77,73,55,69,66,66,78,45,36,67,61,54,49,50,54,52,41,49,54,48,15,56,58,36,32,79,74,42,52,78,58,10,54,53,36,25,48,52,40,28,52,62,61,41,47,61,40,42,59,44,25,60,49,36,39,73,73,69,47,61,89,39,71,40,34,55,51,40,52,50,39,54,52,23,56,75,74,63,44,24,65,63,35,34,50,56,46,50,55,47,57,52,49,56,53,50,50,54,48,52,55,51,55,56,49,53,61,58,48,58,64,62,67,67,55,65,70,54,38,33,32,47,64,92,90,45,81,44,82,37,50,51,89,76,63,53,100,58,61,43,67,60,71,58,92,93,54,72,77,70,67,92,81,83,61,65,55,72,63,51,75,41,82,50,31,93,81,75,68,46,94,62,66,47,78,47,60,36,73,80,80,74,91,76,83,84,92,82,70,72,82,73,86,81,84,83,84,83,86,84,84,91,90,83,86,83,83,86,133

Organism: Enterobacter cloacae (NCBI:txid550)

InterPro domains:
  IPR006121 Heavy metal-associated domain, HMA [PF00403] (32-87)
  IPR006121 Heavy metal-associated domain, HMA [PS50846] (26-90)
  IPR006121 Heavy metal-associated domain, HMA [cd00371] (32-90)
  IPR008250 P-type ATPase, A domain superfamily [SSF81653] (213-277)
  IPR017969 Heavy-metal-associated, conserved site [PS01047] (32-61)
  IPR027256 P-type ATPase, subfamily IB [PR00941] (30-39)
  IPR027256 P-type ATPase, subfamily IB [PR00941] (41-62)
  IPR027256 P-type ATPase, subfamily IB [PR00941] (195-215)
  IPR036163 Heavy metal-associated domain superfamily [SSF55008] (29-89)
  IPR051014 Cation Transport ATPase Type IB [PTHR48085] (30-275)
  IPR059000 P-type ATPase, A domain [PF00122] (211-274)

pLDDT: mean 75.46, std 20.36, range [24.38, 97.25]

Foldseek 3Di:
DDDDDDDDPCPDDPPPDPDDDPPAFDKFKWAKPPLLDPVLQVLLQVLQVVDPFWDDWDQDSLQSMIITTGRDDCPVVSQVSSVVSPIGIDGPPDPPPPDDVCVVCVLLVVLVVLLVVLVVVCVVPVVSSLVSLLVSLCSLLVVLVVVCVVCVVVVNNPDPSNVLNVVSVVCVVVSVSSVNSVVSSVVVVVVVVVVVVSVVVSVVVVVLVVLADQWFFWDDPPDTDIDGLVPDDQQTATDADVVGDDNDDDFDQPQKDWADCCSPPVDRGTDIDGHPDDDDDDDDDDDHYDDDDDDDDDDDDDDDDD

Nearest PDB structures (foldseek):
  4umw-assembly1_A  TM=6.565E-01  e=3.204E-18  Shigella sonnei
  4umv-assembly1_A  TM=6.893E-01  e=2.847E-16  Shigella sonnei
  1mwz-assembly1_A  TM=9.062E-01  e=4.345E-07  Escherichia coli
  1mwy-assembly1_A  TM=9.095E-01  e=9.527E-07  Escherichia coli
  7qbz-assembly1_A  TM=6.693E-01  e=1.011E-07  Sulfitobacter sp. NAS-14.1

Sequence (306 aa):
MPAKDDCCCDGACETQNAQPLPESGNHYSWVVDGMDCAACARKVENAVKQIPGVSHVQVRFATEKLLVSAESDVSEQVVSAVSQAGYSLRSETAPAEKTAPLRENLPLIALVMMMALSWGLEQINQPFGNLAFIATTLVGLYPIARQALRLMKSGSWFAIETLMSVAAIGALFIGATAEAAMVLLLFLIGERLEGWAASRARKGVSALMALKPETATRVAGNERQTVAINALRPGDVIEVAAGGRLPADGTLLTATASFDESALTGESIPVERTAVKKYLRAPPVSTVWSSSRYFPNPVTAPSTVS

Secondary structure (DSSP, 8-state):
------------------PPPPSSSEEEEEEEET--SHHHHHHHHHHHTTSTTEEEEEEEGGGTEEEEEESS--HHHHHHHHHHHT-EEEETTS------HHHHHHHHHHHHHHHHHHHHHHTT-HHHHHHHHHHHHHHHHHHHHHHHHHHHHTT-TT-HHHHHHHHHHHHHHHT-HHHHHHHHHHHHHHHHHHHHHHHHHHHHHHHHHTTS-SEEEEEETTEEEEEEGGG--TT--EE--TTPPPSS-----SSEEEE--HHHH---SPEEEE-----S--------------------------

Radius of gyration: 30.53 Å; Cα contacts (8 Å, |Δi|>4): 312; chains: 1; bounding box: 56×73×92 Å

Mean predicted aligned error: 17.29 Å